Protein AF-A0A1C5DAQ6-F1 (afdb_monomer)

Nearest PDB structures (foldseek):
  6sg4-assembly1_B  TM=5.076E-01  e=8.447E+00  Homo sapiens
  6ey4-assembly1_A-2  TM=2.379E-01  e=2.363E+00  Flavobacterium johnsoniae
  8ieq-assembly1_A  TM=2.572E-01  e=2.834E+00  Homo sapiens

Mean predicted aligned error: 13.77 Å

Structure (mmCIF, N/CA/C/O backbone):
data_AF-A0A1C5DAQ6-F1
#
_entry.id   AF-A0A1C5DAQ6-F1
#
loop_
_atom_site.group_PDB
_atom_site.id
_atom_site.type_symbol
_atom_site.label_atom_id
_atom_site.label_alt_id
_atom_site.label_comp_id
_atom_site.label_asym_id
_atom_site.label_entity_id
_atom_site.label_seq_id
_atom_site.pdbx_PDB_ins_code
_atom_site.Cartn_x
_atom_site.Cartn_y
_atom_site.Cartn_z
_atom_site.occupancy
_atom_site.B_iso_or_equiv
_atom_site.auth_seq_id
_atom_site.auth_comp_id
_atom_site.auth_asym_id
_atom_site.auth_atom_id
_atom_site.pdbx_PDB_model_num
ATOM 1 N N . MET A 1 1 ? 58.524 -36.934 -50.828 1.00 35.50 1 MET A N 1
ATOM 2 C CA . MET A 1 1 ? 58.620 -38.315 -50.308 1.00 35.50 1 MET A CA 1
ATOM 3 C C . MET A 1 1 ? 57.359 -38.536 -49.481 1.00 35.50 1 MET A C 1
ATOM 5 O O . MET A 1 1 ? 57.228 -37.888 -48.458 1.00 35.50 1 MET A O 1
ATOM 9 N N . SER A 1 2 ? 56.271 -39.058 -50.060 1.00 31.97 2 SER A N 1
ATOM 10 C CA . SER A 1 2 ? 55.983 -40.493 -50.304 1.00 31.97 2 SER A CA 1
ATOM 11 C C . SER A 1 2 ? 55.923 -41.279 -48.989 1.00 31.97 2 SER A C 1
ATOM 13 O O . SER A 1 2 ? 56.882 -41.199 -48.239 1.00 31.97 2 SER A O 1
ATOM 15 N N . LEU A 1 3 ? 54.925 -42.087 -48.628 1.00 31.08 3 LEU A N 1
ATOM 16 C CA . LEU A 1 3 ? 53.695 -42.607 -49.243 1.00 31.08 3 LEU A CA 1
ATOM 17 C C . LEU A 1 3 ? 52.915 -43.294 -48.087 1.00 31.08 3 LEU A C 1
ATOM 19 O O . LEU A 1 3 ? 53.535 -43.946 -47.249 1.00 31.08 3 LEU A O 1
ATOM 23 N N . THR A 1 4 ? 51.582 -43.206 -48.045 1.00 41.22 4 THR A N 1
ATOM 24 C CA . THR A 1 4 ? 50.707 -44.201 -47.367 1.00 41.22 4 THR A CA 1
ATOM 25 C C . THR A 1 4 ? 50.843 -45.557 -48.096 1.00 41.22 4 THR A C 1
ATOM 27 O O . THR A 1 4 ? 51.296 -45.534 -49.246 1.00 41.22 4 THR A O 1
ATOM 30 N N . PRO A 1 5 ? 50.447 -46.736 -47.543 1.00 46.62 5 PRO A N 1
ATOM 31 C CA . PRO A 1 5 ? 49.055 -47.205 -47.738 1.00 46.62 5 PRO A CA 1
ATOM 32 C C . PRO A 1 5 ? 48.592 -48.240 -46.632 1.00 46.62 5 PRO A C 1
ATOM 34 O O . PRO A 1 5 ? 49.084 -48.131 -45.513 1.00 46.62 5 PRO A O 1
ATOM 37 N N . PRO A 1 6 ? 47.613 -49.170 -46.826 1.00 51.88 6 PRO A N 1
ATOM 38 C CA . PRO A 1 6 ? 46.358 -49.220 -46.045 1.00 51.88 6 PRO A CA 1
ATOM 39 C C . PRO A 1 6 ? 45.954 -50.651 -45.549 1.00 51.88 6 PRO A C 1
ATOM 41 O O . PRO A 1 6 ? 46.745 -51.582 -45.674 1.00 51.88 6 PRO A O 1
ATOM 44 N N . ARG A 1 7 ? 44.689 -50.821 -45.087 1.00 32.00 7 ARG A N 1
ATOM 45 C CA . ARG A 1 7 ? 43.811 -52.043 -44.941 1.00 32.00 7 ARG A CA 1
ATOM 46 C C . ARG A 1 7 ? 43.274 -52.196 -43.497 1.00 32.00 7 ARG A C 1
ATOM 48 O O . ARG A 1 7 ? 44.070 -52.224 -42.576 1.00 32.00 7 ARG A O 1
ATOM 55 N N . SER A 1 8 ? 41.966 -52.115 -43.180 1.00 31.25 8 SER A N 1
ATOM 56 C CA . SER A 1 8 ? 40.792 -52.981 -43.509 1.00 31.25 8 SER A CA 1
ATOM 57 C C . SER A 1 8 ? 40.964 -54.466 -43.128 1.00 31.25 8 SER A C 1
ATOM 59 O O . SER A 1 8 ? 42.067 -54.964 -43.329 1.00 31.25 8 SER A O 1
ATOM 61 N N . PRO A 1 9 ? 39.907 -55.259 -42.818 1.00 42.66 9 PRO A N 1
ATOM 62 C CA . PRO A 1 9 ? 38.572 -54.990 -42.240 1.00 42.66 9 PRO A CA 1
ATOM 63 C C . PRO A 1 9 ? 38.127 -56.082 -41.202 1.00 42.66 9 PRO A C 1
ATOM 65 O O . PRO A 1 9 ? 38.895 -56.967 -40.846 1.00 42.66 9 PRO A O 1
ATOM 68 N N . ALA A 1 10 ? 36.836 -56.067 -40.835 1.00 29.45 10 ALA A N 1
ATOM 69 C CA . ALA A 1 10 ? 35.966 -57.234 -40.572 1.00 29.45 10 ALA A CA 1
ATOM 70 C C . ALA A 1 10 ? 35.656 -57.713 -39.131 1.00 29.45 10 ALA A C 1
ATOM 72 O O . ALA A 1 10 ? 36.494 -57.868 -38.251 1.00 29.45 10 ALA A O 1
ATOM 73 N N . HIS A 1 11 ? 34.355 -57.985 -38.985 1.00 33.31 11 HIS A N 1
ATOM 74 C CA . HIS A 1 11 ? 33.582 -58.527 -37.871 1.00 33.31 11 HIS A CA 1
ATOM 75 C C . HIS A 1 11 ? 33.988 -59.924 -37.375 1.00 33.31 11 HIS A C 1
ATOM 77 O O . HIS A 1 11 ? 34.239 -60.811 -38.182 1.00 33.31 11 HIS A O 1
ATOM 83 N N . ALA A 1 12 ? 33.818 -60.156 -36.067 1.00 33.62 12 ALA A N 1
ATOM 84 C CA . ALA A 1 12 ? 33.158 -61.314 -35.425 1.00 33.62 12 ALA A CA 1
ATOM 85 C C . ALA A 1 12 ? 33.289 -61.111 -33.896 1.00 33.62 12 ALA A C 1
ATOM 87 O O . ALA A 1 12 ? 34.343 -60.709 -33.434 1.00 33.62 12 ALA A O 1
ATOM 88 N N . GLY A 1 13 ? 32.313 -61.293 -33.008 1.00 29.31 13 GLY A N 1
ATOM 89 C CA . GLY A 1 13 ? 31.101 -62.094 -33.042 1.00 29.31 13 GLY A CA 1
ATOM 90 C C . GLY A 1 1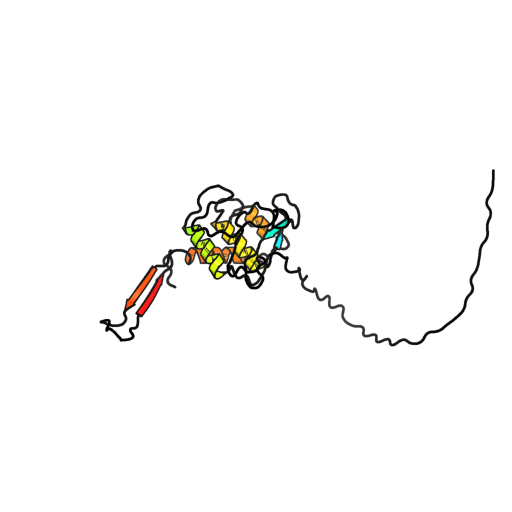3 ? 31.129 -63.075 -31.859 1.00 29.31 13 GLY A C 1
ATOM 91 O O . GLY A 1 13 ? 32.053 -63.874 -31.775 1.00 29.31 13 GLY A O 1
ATOM 92 N N . ARG A 1 14 ? 30.050 -63.070 -31.052 1.00 31.88 14 ARG A N 1
ATOM 93 C CA . ARG A 1 14 ? 29.608 -64.062 -30.030 1.00 31.88 14 ARG A CA 1
ATOM 94 C C . ARG A 1 14 ? 30.014 -63.801 -28.563 1.00 31.88 14 ARG A C 1
ATOM 96 O O . ARG A 1 14 ? 31.150 -63.467 -28.302 1.00 31.88 14 ARG A O 1
ATOM 103 N N . ARG A 1 15 ? 29.172 -64.026 -27.538 1.00 36.09 15 ARG A N 1
ATOM 104 C CA . ARG A 1 15 ? 27.752 -64.442 -27.421 1.00 36.09 15 ARG A CA 1
ATOM 105 C C . ARG A 1 15 ? 27.283 -64.284 -25.954 1.00 36.09 15 ARG A C 1
ATOM 107 O O . ARG A 1 15 ? 28.027 -64.623 -25.049 1.00 36.09 15 ARG A O 1
ATOM 114 N N . PHE A 1 16 ? 26.014 -63.887 -25.806 1.00 36.91 16 PHE A N 1
ATOM 115 C CA . PHE A 1 16 ? 25.001 -64.227 -24.783 1.00 36.91 16 PHE A CA 1
ATOM 116 C C . PHE A 1 16 ? 25.347 -64.260 -23.283 1.00 36.91 16 PHE A C 1
ATOM 118 O O . PHE A 1 16 ? 26.052 -65.149 -22.822 1.00 36.91 16 PHE A O 1
ATOM 125 N N . ARG A 1 17 ? 24.574 -63.483 -22.504 1.00 32.91 17 ARG A N 1
ATOM 1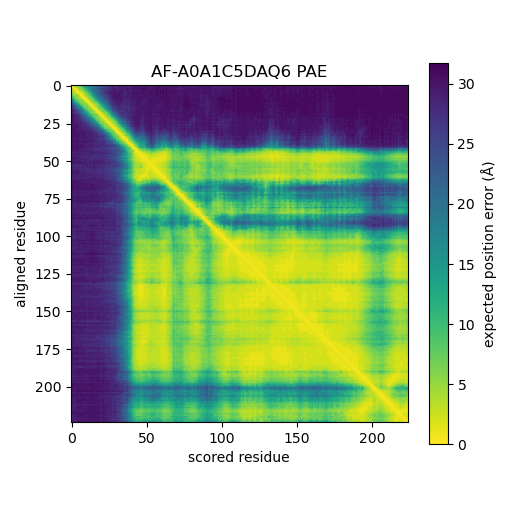26 C CA . ARG A 1 17 ? 23.394 -63.972 -21.749 1.00 32.91 17 ARG A CA 1
ATOM 127 C C . ARG A 1 17 ? 22.445 -62.801 -21.410 1.00 32.91 17 ARG A C 1
ATOM 129 O O . ARG A 1 17 ? 22.836 -61.864 -20.732 1.00 32.91 17 ARG A O 1
ATOM 136 N N . ARG A 1 18 ? 21.198 -62.869 -21.896 1.00 38.78 18 ARG A N 1
ATOM 137 C CA . ARG A 1 18 ? 20.003 -62.243 -21.283 1.00 38.78 18 ARG A CA 1
ATOM 138 C C . ARG A 1 18 ? 19.222 -63.369 -20.586 1.00 38.78 18 ARG A C 1
ATOM 140 O O . ARG A 1 18 ? 19.337 -64.510 -21.038 1.00 38.78 18 ARG A O 1
ATOM 147 N N . PRO A 1 19 ? 18.478 -63.090 -19.507 1.00 38.16 19 PRO A N 1
ATOM 148 C CA . 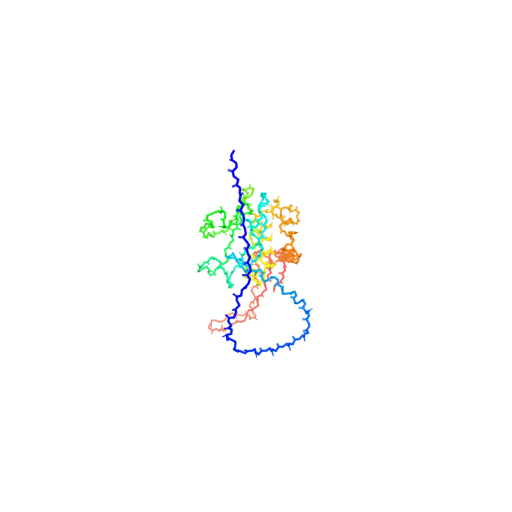PRO A 1 19 ? 17.029 -62.836 -19.625 1.00 38.16 19 PRO A CA 1
ATOM 149 C C . PRO A 1 19 ? 16.599 -61.720 -18.633 1.00 38.16 19 PRO A C 1
ATOM 151 O O . PRO A 1 19 ? 17.415 -61.268 -17.846 1.00 38.16 19 PRO A O 1
ATOM 154 N N . MET A 1 20 ? 15.396 -61.158 -18.581 1.00 31.20 20 MET A N 1
ATOM 155 C CA . MET A 1 20 ? 14.138 -61.305 -19.302 1.00 31.20 20 MET A CA 1
ATOM 156 C C . MET A 1 20 ? 13.378 -59.983 -19.115 1.00 31.20 20 MET A C 1
ATOM 158 O O . MET A 1 20 ? 13.561 -59.274 -18.130 1.00 31.20 20 MET A O 1
ATOM 162 N N . VAL A 1 21 ? 12.536 -59.676 -20.090 1.00 37.34 21 VAL A N 1
ATOM 163 C CA . VAL A 1 21 ? 11.657 -58.511 -20.172 1.00 37.34 21 VAL A CA 1
ATOM 164 C C . VAL A 1 21 ? 10.391 -58.755 -19.349 1.00 37.34 21 VAL A C 1
ATOM 166 O O . VAL A 1 21 ? 9.825 -59.840 -19.432 1.00 37.34 21 VAL A O 1
ATOM 169 N N . ALA A 1 22 ? 9.894 -57.726 -18.664 1.00 32.38 22 ALA A N 1
ATOM 170 C CA . ALA A 1 22 ? 8.465 -57.566 -18.420 1.00 32.38 22 ALA A CA 1
ATOM 171 C C . ALA A 1 22 ? 8.055 -56.210 -19.001 1.00 32.38 22 ALA A C 1
ATOM 173 O O . ALA A 1 22 ? 8.356 -55.153 -18.454 1.00 32.38 22 ALA A O 1
ATOM 174 N N . ALA A 1 23 ? 7.445 -56.270 -20.181 1.00 32.00 23 ALA A N 1
ATOM 175 C CA . ALA A 1 23 ? 6.778 -55.153 -20.812 1.00 32.00 23 ALA A CA 1
ATOM 176 C C . ALA A 1 23 ? 5.343 -55.095 -20.286 1.00 32.00 23 ALA A C 1
ATOM 178 O O . ALA A 1 23 ? 4.621 -56.087 -20.347 1.00 32.00 23 ALA A O 1
ATOM 179 N N . THR A 1 24 ? 4.918 -53.916 -19.859 1.00 33.53 24 THR A N 1
ATOM 180 C CA . THR A 1 24 ? 3.508 -53.530 -19.834 1.00 33.53 24 THR A CA 1
ATOM 181 C C . THR A 1 24 ? 3.401 -52.241 -20.622 1.00 33.53 24 THR A C 1
ATOM 183 O O . THR A 1 24 ? 3.806 -51.177 -20.161 1.00 33.53 24 THR A O 1
ATOM 186 N N . ALA A 1 25 ? 2.905 -52.367 -21.850 1.00 37.03 25 ALA A N 1
ATOM 187 C CA . ALA A 1 25 ? 2.402 -51.250 -22.621 1.00 37.03 25 ALA A CA 1
ATOM 188 C C . ALA A 1 25 ? 0.981 -50.940 -22.138 1.00 37.03 25 ALA A C 1
ATOM 190 O O . ALA A 1 25 ? 0.129 -51.826 -22.133 1.00 37.03 25 ALA A O 1
ATOM 191 N N . VAL A 1 26 ? 0.724 -49.681 -21.794 1.00 35.22 26 VAL A N 1
ATOM 192 C CA . VAL A 1 26 ? -0.614 -49.092 -21.872 1.00 35.22 26 VAL A CA 1
ATOM 193 C C . VAL A 1 26 ? -0.453 -47.781 -22.628 1.00 35.22 26 VAL A C 1
ATOM 195 O O . VAL A 1 26 ? 0.145 -46.827 -22.139 1.00 35.22 26 VAL A O 1
ATOM 198 N N . ALA A 1 27 ? -0.927 -47.778 -23.870 1.00 36.81 27 ALA A N 1
ATOM 199 C CA . ALA A 1 27 ? -1.222 -46.559 -24.600 1.00 36.81 27 ALA A CA 1
ATOM 200 C C . ALA A 1 27 ? -2.499 -45.937 -24.015 1.00 36.81 27 ALA A C 1
ATOM 202 O O . ALA A 1 27 ? -3.398 -46.696 -23.660 1.00 36.81 27 ALA A O 1
ATOM 203 N N . LEU A 1 28 ? -2.568 -44.599 -23.953 1.00 31.14 28 LEU A N 1
ATOM 204 C CA . LEU A 1 28 ? -3.736 -43.729 -24.212 1.00 31.14 28 LEU A CA 1
ATOM 205 C C . LEU A 1 28 ? -3.594 -42.395 -23.456 1.00 31.14 28 LEU A C 1
ATOM 207 O O . LEU A 1 28 ? -3.477 -42.374 -22.236 1.00 31.14 28 LEU A O 1
ATOM 211 N N . GLY A 1 29 ? -3.680 -41.288 -24.201 1.00 29.64 29 GLY A N 1
ATOM 212 C CA . GLY A 1 29 ? -3.965 -39.954 -23.666 1.00 29.64 29 GLY A CA 1
ATOM 213 C C . GLY A 1 29 ? -2.759 -39.028 -23.555 1.00 29.64 29 GLY A C 1
ATOM 214 O O . GLY A 1 29 ? -2.197 -38.857 -22.480 1.00 29.64 29 GLY A O 1
ATOM 215 N N . ALA A 1 30 ? -2.418 -38.337 -24.645 1.00 34.72 30 ALA A N 1
ATOM 216 C CA . ALA A 1 30 ? -1.722 -37.059 -24.544 1.00 34.72 30 ALA A CA 1
ATOM 217 C C . ALA A 1 30 ? -2.705 -36.006 -24.006 1.00 34.72 30 ALA A C 1
ATOM 219 O O . ALA A 1 30 ? -3.167 -35.130 -24.731 1.00 34.72 30 ALA A O 1
ATOM 220 N N . SER A 1 31 ? -3.065 -36.107 -22.729 1.00 29.97 31 SER A N 1
ATOM 221 C CA . SER A 1 31 ? -3.498 -34.938 -21.981 1.00 29.97 31 SER A CA 1
ATOM 222 C C . SER A 1 31 ? -2.224 -34.139 -21.762 1.00 29.97 31 SER A C 1
ATOM 224 O O . SER A 1 31 ? -1.413 -34.468 -20.895 1.00 29.97 31 SER A O 1
ATOM 226 N N . VAL A 1 32 ? -2.019 -33.104 -22.575 1.00 34.56 32 VAL A N 1
ATOM 227 C CA . VAL A 1 32 ? -1.169 -31.987 -22.171 1.00 34.56 32 VAL A CA 1
ATOM 228 C C . VAL A 1 32 ? -1.871 -31.386 -20.958 1.00 34.56 32 VAL A C 1
ATOM 230 O O . VAL A 1 32 ? -2.682 -30.472 -21.064 1.00 34.56 32 VAL A O 1
ATOM 233 N N . LEU A 1 33 ? -1.625 -31.975 -19.789 1.00 32.81 33 LEU A N 1
ATOM 234 C CA . LEU A 1 33 ? -1.733 -31.255 -18.544 1.00 32.81 33 LEU A CA 1
ATOM 235 C C . LEU A 1 33 ? -0.687 -30.161 -18.699 1.00 32.81 33 LEU A C 1
ATOM 237 O O . LEU A 1 33 ? 0.508 -30.406 -18.540 1.00 32.81 33 LEU A O 1
ATOM 241 N N . LEU A 1 34 ? -1.141 -28.974 -19.103 1.00 37.00 34 LEU A N 1
ATOM 242 C CA . LEU A 1 34 ? -0.472 -27.735 -18.757 1.00 37.00 34 LEU A CA 1
ATOM 243 C C . LEU A 1 34 ? -0.406 -27.757 -17.233 1.00 37.00 34 LEU A C 1
ATOM 245 O O . LEU A 1 34 ? -1.315 -27.292 -16.548 1.00 37.00 34 LEU A O 1
ATOM 249 N N . ALA A 1 35 ? 0.628 -28.412 -16.704 1.00 30.52 35 ALA A N 1
ATOM 250 C CA . ALA A 1 35 ? 1.045 -28.189 -15.346 1.00 30.52 35 ALA A CA 1
ATOM 251 C C . ALA A 1 35 ? 1.189 -26.668 -15.260 1.00 30.52 35 ALA A C 1
ATOM 253 O O . ALA A 1 35 ? 1.891 -26.099 -16.107 1.00 30.52 35 ALA A O 1
ATOM 254 N N . PRO A 1 36 ? 0.493 -25.994 -14.326 1.00 32.09 36 PRO A N 1
ATOM 255 C CA . PRO A 1 36 ? 0.850 -24.623 -14.042 1.00 32.09 36 PRO A CA 1
ATOM 256 C C . PRO A 1 36 ? 2.349 -24.667 -13.795 1.00 32.09 36 PRO A C 1
ATOM 258 O O . PRO A 1 36 ? 2.817 -25.521 -13.036 1.00 32.09 36 PRO A O 1
ATOM 261 N N . SER A 1 37 ? 3.100 -23.851 -14.531 1.00 31.70 37 SER A N 1
ATOM 262 C CA . SER A 1 37 ? 4.504 -23.634 -14.241 1.00 31.70 37 SER A CA 1
ATOM 263 C C . SER A 1 37 ? 4.549 -23.271 -12.768 1.00 31.70 37 SER A C 1
ATOM 265 O O . SER A 1 37 ? 4.143 -22.174 -12.390 1.00 31.70 37 SER A O 1
ATOM 267 N N . ALA A 1 38 ? 4.937 -24.238 -11.940 1.00 29.97 38 ALA A N 1
ATOM 268 C CA . ALA A 1 38 ? 5.278 -24.009 -10.561 1.00 29.97 38 ALA A CA 1
ATOM 269 C C . ALA A 1 38 ? 6.522 -23.133 -10.641 1.00 29.97 38 ALA A C 1
ATOM 271 O O . ALA A 1 38 ? 7.644 -23.624 -10.746 1.00 29.97 38 ALA A O 1
ATOM 272 N N . GLN A 1 39 ? 6.297 -21.825 -10.733 1.00 37.09 39 GLN A N 1
ATOM 273 C CA . GLN A 1 39 ? 7.314 -20.853 -10.421 1.00 37.09 39 GLN A CA 1
ATOM 274 C C . GLN A 1 39 ? 7.655 -21.168 -8.974 1.00 37.09 39 GLN A C 1
ATOM 276 O O . GLN A 1 39 ? 6.787 -21.135 -8.099 1.00 37.09 39 GLN A O 1
ATOM 281 N N . ALA A 1 40 ? 8.880 -21.652 -8.767 1.00 33.12 40 ALA A N 1
ATOM 282 C CA . ALA A 1 40 ? 9.421 -21.802 -7.434 1.00 33.12 40 ALA A CA 1
ATOM 283 C C . ALA A 1 40 ? 9.117 -20.496 -6.705 1.00 33.12 40 ALA A C 1
ATOM 285 O O . ALA A 1 40 ? 9.386 -19.433 -7.266 1.00 33.12 40 ALA A O 1
ATOM 286 N N . ALA A 1 41 ? 8.502 -20.598 -5.522 1.00 42.22 41 ALA A N 1
ATOM 287 C CA . ALA A 1 41 ? 8.409 -19.474 -4.611 1.00 42.22 41 ALA A CA 1
ATOM 288 C C . ALA A 1 41 ? 9.800 -18.850 -4.583 1.00 42.22 41 ALA A C 1
ATOM 290 O O . ALA A 1 41 ? 10.773 -19.511 -4.203 1.00 42.22 41 ALA A O 1
ATOM 291 N N . ASP A 1 42 ? 9.896 -17.647 -5.132 1.00 52.41 42 ASP A N 1
ATOM 292 C CA . ASP A 1 42 ? 11.123 -16.887 -5.118 1.00 52.41 42 ASP A CA 1
ATOM 293 C C . ASP A 1 42 ? 11.593 -16.844 -3.661 1.00 52.41 42 ASP A C 1
ATOM 295 O O . ASP A 1 42 ? 10.773 -16.784 -2.737 1.00 52.41 42 ASP A O 1
ATOM 299 N N . GLN A 1 43 ? 12.901 -16.908 -3.425 1.00 56.94 43 GLN A N 1
ATOM 300 C CA . GLN A 1 43 ? 13.447 -16.897 -2.063 1.00 56.94 43 GLN A CA 1
ATOM 301 C C . GLN A 1 43 ? 13.106 -15.606 -1.299 1.00 56.94 43 GLN A C 1
ATOM 303 O O . GLN A 1 43 ? 13.523 -15.483 -0.153 1.00 56.94 43 GLN A O 1
ATOM 308 N N . TRP A 1 44 ? 12.405 -14.665 -1.951 1.00 62.59 44 TRP A N 1
ATOM 309 C CA . TRP A 1 44 ? 11.906 -13.376 -1.473 1.00 62.59 44 TRP A CA 1
ATOM 310 C C . TRP A 1 44 ? 10.436 -13.399 -1.002 1.00 62.59 44 TRP A C 1
ATOM 312 O O . TRP A 1 44 ? 10.012 -12.471 -0.320 1.00 62.59 44 TRP A O 1
ATOM 322 N N . GLY A 1 45 ? 9.697 -14.491 -1.232 1.00 69.69 45 GLY A N 1
ATOM 323 C CA . GLY A 1 45 ? 8.293 -14.647 -0.833 1.00 69.69 45 GLY A CA 1
ATOM 324 C C . GLY A 1 45 ? 7.317 -14.422 -1.998 1.00 69.69 45 GLY A C 1
ATOM 325 O O . GLY A 1 45 ? 7.737 -14.434 -3.155 1.00 69.69 45 GLY A O 1
ATOM 326 N N . PRO A 1 46 ? 6.007 -14.264 -1.723 1.00 78.75 46 PRO A N 1
ATOM 327 C CA . PRO A 1 46 ? 5.010 -14.069 -2.772 1.00 78.75 46 PRO A CA 1
ATOM 328 C C . PRO A 1 46 ? 5.252 -12.788 -3.577 1.00 78.75 46 PRO A C 1
ATOM 330 O O . PRO A 1 46 ? 5.457 -11.722 -2.994 1.00 78.75 46 PRO A O 1
ATOM 333 N N . GLY A 1 47 ? 5.159 -12.877 -4.901 1.00 81.88 47 GLY A N 1
ATOM 334 C CA . GLY A 1 47 ? 5.431 -11.763 -5.807 1.00 81.88 47 GLY A CA 1
ATOM 335 C C . GLY A 1 47 ? 5.920 -12.209 -7.183 1.00 81.88 47 GLY A C 1
ATOM 336 O O . GLY A 1 47 ? 5.749 -13.362 -7.575 1.00 81.88 47 GLY A O 1
ATOM 337 N N . TYR A 1 48 ? 6.519 -11.280 -7.928 1.00 84.19 48 TYR A N 1
ATOM 338 C CA . TYR A 1 48 ? 7.029 -11.522 -9.278 1.00 84.19 48 TYR A CA 1
ATOM 339 C C . TYR A 1 48 ? 8.414 -10.907 -9.462 1.00 84.19 48 TYR A C 1
ATOM 341 O O . TYR A 1 48 ? 8.627 -9.737 -9.145 1.00 84.19 48 TYR A O 1
ATOM 349 N N . LEU A 1 49 ? 9.332 -11.673 -10.051 1.00 83.19 49 LEU A N 1
ATOM 350 C CA . LEU A 1 49 ? 10.574 -11.127 -10.592 1.00 83.19 49 LEU A CA 1
ATOM 351 C C . LEU A 1 49 ? 10.265 -10.278 -11.824 1.00 83.19 49 LEU A C 1
ATOM 353 O O . LEU A 1 49 ? 9.476 -10.672 -12.683 1.00 83.19 49 LEU A O 1
ATOM 357 N N . ILE A 1 50 ? 10.866 -9.098 -11.890 1.00 81.88 50 ILE A N 1
ATOM 358 C CA . ILE A 1 50 ? 10.666 -8.125 -12.960 1.00 81.88 50 ILE A CA 1
ATOM 359 C C . ILE A 1 50 ? 12.009 -7.515 -13.372 1.00 81.88 50 ILE A C 1
ATOM 361 O O . ILE A 1 50 ? 12.955 -7.503 -12.579 1.00 81.88 50 ILE A O 1
ATOM 365 N N . PRO A 1 51 ? 12.115 -6.976 -14.597 1.00 82.94 51 PRO A N 1
ATOM 366 C CA . PRO A 1 51 ? 13.272 -6.180 -14.965 1.00 82.94 51 PRO A CA 1
ATOM 367 C C . PRO A 1 51 ? 13.447 -4.948 -14.066 1.00 82.94 51 PRO A C 1
ATOM 369 O O . PRO A 1 51 ? 12.458 -4.284 -13.718 1.00 82.94 51 PRO A O 1
ATOM 372 N N . ASP A 1 52 ? 14.696 -4.625 -13.723 1.00 76.88 52 ASP A N 1
ATOM 373 C CA . ASP A 1 52 ? 15.050 -3.396 -12.999 1.00 76.88 52 ASP A CA 1
ATOM 374 C C . ASP A 1 52 ? 14.824 -2.129 -13.854 1.00 76.88 52 ASP A C 1
ATOM 376 O O . ASP A 1 52 ? 14.343 -2.190 -14.988 1.00 76.88 52 ASP A O 1
ATOM 380 N N . SER A 1 53 ? 15.147 -0.950 -13.312 1.00 74.94 53 SER A N 1
ATOM 381 C CA . SER A 1 53 ? 15.026 0.327 -14.036 1.00 74.94 53 SER A CA 1
ATOM 382 C C . SER A 1 53 ? 15.983 0.460 -15.233 1.00 74.94 53 SER A C 1
ATOM 384 O O . SER A 1 53 ? 15.793 1.341 -16.068 1.00 74.94 53 SER A O 1
ATOM 386 N N . LYS A 1 54 ? 16.990 -0.415 -15.352 1.00 79.75 54 LYS A N 1
ATOM 387 C CA . LYS A 1 54 ? 17.938 -0.485 -16.475 1.00 79.75 54 LYS A CA 1
ATOM 388 C C . LYS A 1 54 ? 17.558 -1.567 -17.494 1.00 79.75 54 LYS A C 1
ATOM 390 O O . LYS A 1 54 ? 18.259 -1.730 -18.493 1.00 79.75 54 LYS A O 1
ATOM 395 N N . GLY A 1 55 ? 16.460 -2.290 -17.265 1.00 78.88 55 GLY A N 1
ATOM 396 C CA . GLY A 1 55 ? 15.981 -3.374 -18.119 1.00 78.88 55 GLY A CA 1
ATOM 397 C C . GLY A 1 55 ? 16.718 -4.702 -17.931 1.00 78.88 55 GLY A C 1
ATOM 398 O O . GLY A 1 55 ? 16.556 -5.601 -18.759 1.00 78.88 55 GLY A O 1
ATOM 399 N N . VAL A 1 56 ? 17.519 -4.856 -16.873 1.00 80.69 56 VAL A N 1
ATOM 400 C CA . VAL A 1 56 ? 18.160 -6.129 -16.529 1.00 80.69 56 VAL A CA 1
ATOM 401 C C . VAL A 1 56 ? 17.068 -7.104 -16.082 1.00 80.69 56 VAL A C 1
ATOM 403 O O . VAL A 1 56 ? 16.372 -6.817 -15.106 1.00 80.69 56 VAL A O 1
ATOM 406 N N . PRO A 1 57 ? 16.866 -8.235 -16.783 1.00 81.12 57 PRO A N 1
ATOM 407 C CA . PRO A 1 57 ? 15.790 -9.169 -16.472 1.00 81.12 57 PRO A CA 1
ATOM 408 C C . PRO A 1 57 ? 16.011 -9.834 -15.111 1.00 81.12 57 PRO A C 1
ATOM 410 O O . PRO A 1 57 ? 17.145 -10.135 -14.741 1.00 81.12 57 PRO A O 1
ATOM 413 N N . ASP A 1 58 ? 14.916 -10.088 -14.391 1.00 75.62 58 ASP A N 1
ATOM 414 C CA . ASP A 1 58 ? 14.898 -10.780 -13.092 1.00 75.62 58 ASP A CA 1
ATOM 415 C C . ASP A 1 58 ? 15.802 -10.152 -12.003 1.00 75.62 58 ASP A C 1
ATOM 417 O O . ASP A 1 58 ? 16.195 -10.825 -11.046 1.00 75.62 58 ASP A O 1
ATOM 421 N N . ALA A 1 59 ? 16.141 -8.864 -12.147 1.00 74.94 59 ALA A N 1
ATOM 422 C CA . ALA A 1 59 ? 16.990 -8.107 -11.220 1.00 74.94 59 ALA A CA 1
ATOM 423 C C . ALA A 1 59 ? 16.198 -7.339 -10.144 1.00 74.94 59 ALA A C 1
ATOM 425 O O . ALA A 1 59 ? 16.750 -6.922 -9.123 1.00 74.94 59 ALA A O 1
ATOM 426 N N . SER A 1 60 ? 14.889 -7.171 -10.337 1.00 77.00 60 SER A N 1
ATOM 427 C CA . SER A 1 60 ? 13.985 -6.537 -9.378 1.00 77.00 60 SER A CA 1
ATOM 428 C C . SER A 1 60 ? 12.816 -7.467 -9.039 1.00 77.00 60 SER A C 1
ATOM 430 O O . SER A 1 60 ? 12.592 -8.490 -9.688 1.00 77.00 60 SER A O 1
ATOM 432 N N . HIS A 1 61 ? 12.086 -7.136 -7.980 1.00 78.31 61 HIS A N 1
ATOM 433 C CA . HIS A 1 61 ? 10.974 -7.923 -7.470 1.00 78.31 61 HIS A CA 1
ATOM 434 C C . HIS A 1 61 ? 9.806 -6.985 -7.131 1.00 78.31 61 HIS A C 1
ATOM 436 O O . HIS A 1 61 ? 10.005 -5.900 -6.587 1.00 78.31 61 HIS A O 1
ATOM 442 N N . ILE A 1 62 ? 8.584 -7.382 -7.487 1.00 81.38 62 ILE A N 1
ATOM 443 C CA . ILE A 1 62 ? 7.338 -6.727 -7.070 1.00 81.38 62 ILE A CA 1
ATOM 444 C C . ILE A 1 62 ? 6.551 -7.686 -6.164 1.00 81.38 62 ILE A C 1
ATOM 446 O O . ILE A 1 62 ? 6.109 -8.749 -6.600 1.00 81.38 62 ILE A O 1
ATOM 450 N N . GLY A 1 63 ? 6.402 -7.302 -4.895 1.00 73.88 63 GLY A N 1
ATOM 451 C CA . GLY A 1 63 ? 6.196 -8.203 -3.745 1.00 73.88 63 GLY A CA 1
ATOM 452 C C . GLY A 1 63 ? 7.255 -7.865 -2.678 1.00 73.88 63 GLY A C 1
ATOM 453 O O . GLY A 1 63 ? 8.101 -7.018 -2.923 1.00 73.88 63 GLY A O 1
ATOM 454 N N . ALA A 1 64 ? 7.322 -8.368 -1.451 1.00 64.56 64 ALA A N 1
ATOM 455 C CA . ALA A 1 64 ? 6.638 -9.418 -0.717 1.00 64.56 64 ALA A CA 1
ATOM 456 C C . ALA A 1 64 ? 6.407 -8.931 0.733 1.00 64.56 64 ALA A C 1
ATOM 458 O O . ALA A 1 64 ? 7.226 -8.186 1.269 1.00 64.56 64 ALA A O 1
ATOM 459 N N . TYR A 1 65 ? 5.340 -9.387 1.402 1.00 59.81 65 TYR A N 1
ATOM 460 C CA . TYR A 1 65 ? 5.015 -9.064 2.808 1.00 59.81 65 TYR A CA 1
ATOM 461 C C . TYR A 1 65 ? 4.394 -10.315 3.489 1.00 59.81 65 TYR A C 1
ATOM 463 O O . TYR A 1 65 ? 3.574 -10.996 2.861 1.00 59.81 65 TYR A O 1
ATOM 471 N N . GLY A 1 66 ? 4.816 -10.666 4.724 1.00 50.94 66 GLY A N 1
ATOM 472 C CA . GLY A 1 66 ? 4.573 -11.978 5.393 1.00 50.94 66 GLY A CA 1
ATOM 473 C C . GLY A 1 66 ? 4.038 -11.901 6.843 1.00 50.94 66 GLY A C 1
ATOM 474 O O . GLY A 1 66 ? 3.824 -10.814 7.363 1.00 50.94 66 GLY A O 1
ATOM 475 N N . VAL A 1 67 ? 3.766 -12.972 7.606 1.00 54.06 67 VAL A N 1
ATOM 476 C CA . VAL A 1 67 ? 3.983 -14.443 7.515 1.00 54.06 67 VAL A CA 1
ATOM 477 C C . VAL A 1 67 ? 2.639 -15.210 7.416 1.00 54.06 67 VAL A C 1
ATOM 479 O O . VAL A 1 67 ? 1.624 -14.632 7.813 1.00 54.06 67 VAL A O 1
ATOM 482 N N . PRO A 1 68 ? 2.613 -16.500 6.968 1.00 45.59 68 PRO A N 1
ATOM 483 C CA . PRO A 1 68 ? 3.725 -17.480 6.931 1.00 45.59 68 PRO A CA 1
ATOM 484 C C . PRO A 1 68 ? 4.524 -17.535 5.610 1.00 45.59 68 PRO A C 1
ATOM 486 O O . PRO A 1 68 ? 3.933 -17.690 4.550 1.00 45.59 68 PRO A O 1
ATOM 489 N N . GLY A 1 69 ? 5.867 -17.463 5.692 1.00 41.12 69 GLY A N 1
ATOM 490 C CA . GLY A 1 69 ? 6.814 -17.438 4.560 1.00 41.12 69 GLY A CA 1
ATOM 491 C C . GLY A 1 69 ? 7.744 -16.211 4.458 1.00 41.12 69 GLY A C 1
ATOM 492 O O . GLY A 1 69 ? 8.457 -16.101 3.468 1.00 41.12 69 GLY A O 1
ATOM 493 N N . SER A 1 70 ? 7.743 -15.286 5.434 1.00 50.91 70 SER A N 1
ATOM 494 C CA . SER A 1 70 ? 8.635 -14.112 5.400 1.00 50.91 70 SER A CA 1
ATOM 495 C C . SER A 1 70 ? 10.099 -14.537 5.309 1.00 50.91 70 SER A C 1
ATOM 497 O O . SER A 1 70 ? 10.557 -15.410 6.046 1.00 50.91 70 SER A O 1
ATOM 499 N N . VAL A 1 71 ? 10.822 -13.872 4.418 1.00 48.62 71 VAL A N 1
ATOM 500 C CA . VAL A 1 71 ? 12.230 -14.131 4.096 1.00 48.62 71 VAL A CA 1
ATOM 501 C C . VAL A 1 71 ? 13.187 -13.428 5.046 1.00 48.62 71 VAL A C 1
ATOM 503 O O . VAL A 1 71 ? 14.396 -13.601 4.946 1.00 48.62 71 VAL A O 1
ATOM 506 N N . LEU A 1 72 ? 12.634 -12.675 6.001 1.00 50.16 72 LEU A N 1
ATOM 507 C CA . LEU A 1 72 ? 13.326 -12.176 7.180 1.00 50.16 72 LEU A CA 1
ATOM 508 C C . LEU A 1 72 ? 13.081 -13.165 8.334 1.00 50.16 72 LEU A C 1
ATOM 510 O O . LEU A 1 72 ? 11.996 -13.150 8.930 1.00 50.16 72 LEU A O 1
ATOM 514 N N . PRO A 1 73 ? 14.048 -14.048 8.654 1.00 47.62 73 PRO A N 1
ATOM 515 C CA . PRO A 1 73 ? 13.885 -15.038 9.711 1.00 47.62 73 PRO A CA 1
ATOM 516 C C . PRO A 1 73 ? 13.611 -14.351 11.055 1.00 47.62 73 PRO A C 1
ATOM 518 O O . PRO A 1 73 ? 14.355 -13.462 11.461 1.00 47.62 73 PRO A O 1
ATOM 521 N N . GLY A 1 74 ? 12.556 -14.772 11.759 1.00 48.12 74 GLY A N 1
ATOM 522 C CA . GLY A 1 74 ? 12.230 -14.266 13.100 1.00 48.12 74 GLY A CA 1
ATOM 523 C C . GLY A 1 74 ? 11.526 -12.906 13.144 1.00 48.12 74 GLY A C 1
ATOM 524 O O . GLY A 1 74 ? 11.399 -12.337 14.227 1.00 48.12 74 GLY A O 1
ATOM 525 N N . LEU A 1 75 ? 11.066 -12.374 12.005 1.00 53.91 75 LEU A N 1
ATOM 526 C CA . LEU A 1 75 ? 10.190 -11.205 12.009 1.00 53.91 75 LEU A CA 1
ATOM 527 C C . LEU A 1 75 ? 8.721 -11.622 12.169 1.00 53.91 75 LEU A C 1
ATOM 529 O O . LEU A 1 75 ? 8.081 -12.094 11.231 1.00 53.91 75 LEU A O 1
ATOM 533 N N . ASP A 1 76 ? 8.161 -11.347 13.344 1.00 57.47 76 ASP A N 1
ATOM 534 C CA . ASP A 1 76 ? 6.730 -11.520 13.653 1.00 57.47 76 ASP A CA 1
ATOM 535 C C . ASP A 1 76 ? 5.874 -10.348 13.121 1.00 57.47 76 ASP A C 1
ATOM 537 O O . ASP A 1 76 ? 4.751 -10.111 13.573 1.00 57.47 76 ASP A O 1
ATOM 541 N N . ARG A 1 77 ? 6.446 -9.523 12.236 1.00 55.72 77 ARG A N 1
ATOM 542 C CA . ARG A 1 77 ? 5.911 -8.227 11.805 1.00 55.72 77 ARG A CA 1
ATOM 543 C C . ARG A 1 77 ? 6.055 -8.064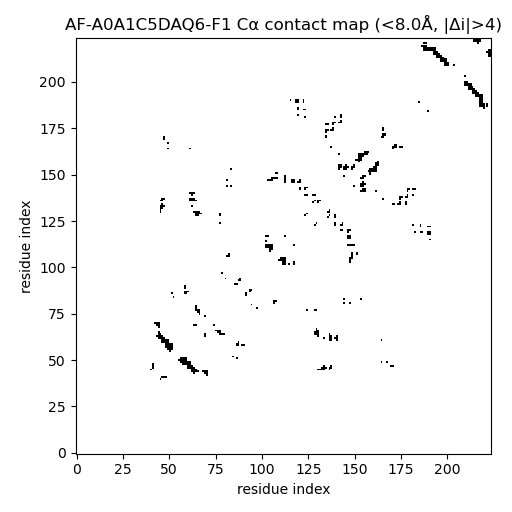 10.297 1.00 55.72 77 ARG A C 1
ATOM 545 O O . ARG A 1 77 ? 6.891 -8.703 9.665 1.00 55.72 77 ARG A O 1
ATOM 552 N N . LEU A 1 78 ? 5.253 -7.166 9.738 1.00 60.94 78 LEU A N 1
ATOM 553 C CA . LEU A 1 78 ? 5.393 -6.725 8.355 1.00 60.94 78 LEU A CA 1
ATOM 554 C C . LEU A 1 78 ? 6.580 -5.759 8.266 1.00 60.94 78 LEU A C 1
ATOM 556 O O . LEU A 1 78 ? 6.618 -4.776 9.005 1.00 60.94 78 LEU A O 1
ATOM 560 N N . ALA A 1 79 ? 7.530 -6.043 7.378 1.00 60.66 79 ALA A N 1
ATOM 561 C CA . ALA A 1 79 ? 8.594 -5.121 6.991 1.00 60.66 79 ALA A CA 1
ATOM 562 C C . ALA A 1 79 ? 8.439 -4.770 5.510 1.00 60.66 79 ALA A C 1
ATOM 564 O O . ALA A 1 79 ? 7.976 -5.593 4.721 1.00 60.66 79 ALA A O 1
ATOM 565 N N . TYR A 1 80 ? 8.799 -3.539 5.160 1.00 66.69 80 TYR A N 1
ATOM 566 C CA . TYR A 1 80 ? 8.625 -2.966 3.832 1.00 66.69 80 TYR A CA 1
ATOM 567 C C . TYR A 1 80 ? 9.928 -2.287 3.411 1.00 66.69 80 TYR A C 1
ATOM 569 O O . TYR A 1 80 ? 10.451 -1.460 4.159 1.00 66.69 80 TYR A O 1
ATOM 577 N N . CYS A 1 81 ? 10.446 -2.635 2.230 1.00 67.94 81 CYS A N 1
ATOM 578 C CA . CYS A 1 81 ? 11.423 -1.797 1.550 1.00 67.94 81 CYS A CA 1
ATOM 579 C C . CYS A 1 81 ? 10.655 -0.802 0.692 1.00 67.94 81 CYS A C 1
ATOM 581 O O . CYS A 1 81 ? 9.860 -1.186 -0.158 1.00 67.94 81 CYS A O 1
ATOM 583 N N . ALA A 1 82 ? 10.889 0.471 0.958 1.00 62.69 82 ALA A N 1
ATOM 584 C CA . ALA A 1 82 ? 10.139 1.563 0.374 1.00 62.69 82 ALA A CA 1
ATOM 585 C C . ALA A 1 82 ? 10.850 2.304 -0.737 1.00 62.69 82 ALA A C 1
ATOM 587 O O . ALA A 1 82 ? 10.353 3.326 -1.194 1.00 62.69 82 ALA A O 1
ATOM 588 N N . ASP A 1 83 ? 12.021 1.824 -1.122 1.00 68.75 83 ASP A N 1
ATOM 589 C CA . ASP A 1 83 ? 12.806 2.443 -2.164 1.00 68.75 83 ASP A CA 1
ATOM 590 C C . ASP A 1 83 ? 12.524 1.696 -3.471 1.00 68.75 83 ASP A C 1
ATOM 592 O O . ASP A 1 83 ? 12.848 0.511 -3.574 1.00 68.75 83 ASP A O 1
ATOM 596 N N . PRO A 1 84 ? 11.844 2.324 -4.441 1.00 64.56 84 PRO A N 1
ATOM 597 C CA . PRO A 1 84 ? 11.515 1.669 -5.699 1.00 64.56 84 PRO A CA 1
ATOM 598 C C . PRO A 1 84 ? 12.706 1.581 -6.663 1.00 64.56 84 PRO A C 1
ATOM 600 O O . PRO A 1 84 ? 12.607 0.897 -7.685 1.00 64.56 84 PRO A O 1
ATOM 603 N N . GLU A 1 85 ? 13.804 2.286 -6.376 1.00 68.75 85 GLU A N 1
ATOM 604 C CA . GLU A 1 85 ? 14.998 2.346 -7.221 1.00 68.75 85 GLU A CA 1
ATOM 605 C C . GLU A 1 85 ? 16.060 1.325 -6.816 1.00 68.75 85 GLU A C 1
ATOM 607 O O . GLU A 1 85 ? 16.915 0.974 -7.635 1.00 68.75 85 GLU A O 1
ATOM 612 N N . LEU A 1 86 ? 16.004 0.815 -5.581 1.00 63.31 86 LEU A N 1
ATOM 613 C CA . LEU A 1 86 ? 16.901 -0.246 -5.146 1.00 63.31 86 LEU A CA 1
ATOM 614 C C . LEU A 1 86 ? 16.612 -1.535 -5.915 1.00 63.31 86 LEU A C 1
ATOM 616 O O . LEU A 1 86 ? 15.504 -2.080 -5.908 1.00 63.31 86 LEU A O 1
ATOM 620 N N . ALA A 1 87 ? 17.660 -2.044 -6.565 1.00 56.06 87 ALA A N 1
ATOM 621 C CA . ALA A 1 87 ? 17.658 -3.394 -7.096 1.00 56.06 87 ALA A CA 1
ATOM 622 C C . ALA A 1 87 ? 17.371 -4.376 -5.953 1.00 56.06 87 ALA A C 1
ATOM 624 O O . ALA A 1 87 ? 17.724 -4.133 -4.794 1.00 56.06 87 ALA A O 1
ATOM 625 N N . GLY A 1 88 ? 16.692 -5.477 -6.275 1.00 54.78 88 GLY A N 1
ATOM 626 C CA . GLY A 1 88 ? 16.292 -6.445 -5.265 1.00 54.78 88 GLY A CA 1
ATOM 627 C C . GLY A 1 88 ? 17.498 -6.966 -4.467 1.00 54.78 88 GLY A C 1
ATOM 628 O O . GLY A 1 88 ? 18.651 -6.810 -4.876 1.00 54.78 88 GLY A O 1
ATOM 629 N N . PRO A 1 89 ? 17.265 -7.664 -3.351 1.00 49.66 89 PRO A N 1
ATOM 630 C CA . PRO A 1 89 ? 18.301 -8.101 -2.404 1.00 49.66 89 PRO A CA 1
ATOM 631 C C . PRO A 1 89 ? 19.436 -8.960 -3.003 1.00 49.66 89 PRO A C 1
ATOM 633 O O . PRO A 1 89 ? 20.432 -9.202 -2.329 1.00 49.66 89 PRO A O 1
ATOM 636 N N . ARG A 1 90 ? 19.329 -9.394 -4.268 1.00 49.72 90 ARG A N 1
ATOM 637 C CA . ARG A 1 90 ? 20.406 -10.035 -5.034 1.00 49.72 90 ARG A CA 1
ATOM 638 C C . ARG A 1 90 ? 21.533 -9.077 -5.450 1.00 49.72 90 ARG A C 1
ATOM 640 O O . ARG A 1 90 ? 22.670 -9.527 -5.542 1.00 49.72 90 ARG A O 1
ATOM 647 N N . GLU A 1 91 ? 21.235 -7.810 -5.733 1.00 49.34 91 GLU A N 1
ATOM 648 C CA . GLU A 1 91 ? 22.215 -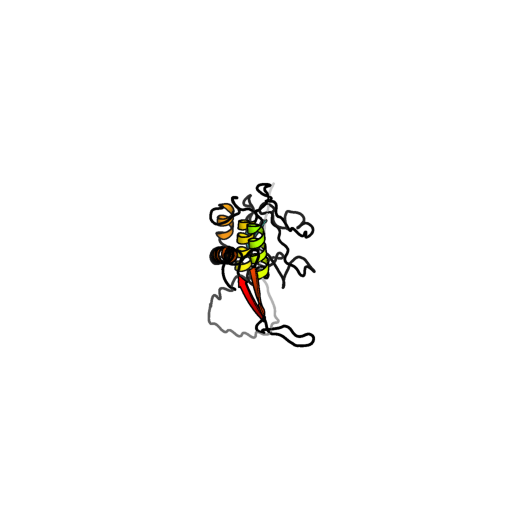6.848 -6.269 1.00 49.34 91 GLU A CA 1
ATOM 649 C C . GLU A 1 91 ? 22.693 -5.809 -5.238 1.00 49.34 91 GLU A C 1
ATOM 651 O O . GLU A 1 91 ? 23.713 -5.164 -5.466 1.00 49.34 91 GLU A O 1
ATOM 656 N N . ALA A 1 92 ? 21.997 -5.665 -4.102 1.00 48.66 92 ALA A N 1
ATOM 657 C CA . ALA A 1 92 ? 22.196 -4.565 -3.149 1.00 48.66 92 ALA A CA 1
ATOM 658 C C . ALA A 1 92 ? 22.784 -4.965 -1.773 1.00 48.66 92 ALA A C 1
ATOM 660 O O . ALA A 1 92 ? 22.535 -4.275 -0.793 1.00 48.66 92 ALA A O 1
ATOM 661 N N . ASP A 1 93 ? 23.521 -6.079 -1.655 1.00 50.19 93 ASP A N 1
ATOM 662 C CA . ASP A 1 93 ? 24.053 -6.600 -0.370 1.00 50.19 93 ASP A CA 1
ATOM 663 C C . ASP A 1 93 ? 22.983 -6.863 0.725 1.00 50.19 93 ASP A C 1
ATOM 665 O O . ASP A 1 93 ? 23.296 -7.050 1.904 1.00 50.19 93 ASP A O 1
ATOM 669 N N . GLY A 1 94 ? 21.712 -6.970 0.321 1.00 51.84 94 GLY A N 1
ATOM 670 C CA . GLY A 1 94 ? 20.560 -7.215 1.191 1.00 51.84 94 GLY A CA 1
ATOM 671 C C . GLY A 1 94 ? 19.857 -5.943 1.679 1.00 51.84 94 GLY A C 1
ATOM 672 O O . GLY A 1 94 ? 20.304 -4.821 1.467 1.00 51.84 94 GLY A O 1
ATOM 673 N N . TYR A 1 95 ? 18.706 -6.117 2.333 1.00 56.94 95 TYR A N 1
ATOM 674 C CA . TYR A 1 95 ? 18.011 -5.010 2.992 1.00 56.94 95 TYR A CA 1
ATOM 675 C C . TYR A 1 95 ? 18.708 -4.637 4.310 1.00 56.94 95 TYR A C 1
ATOM 677 O O . TYR A 1 95 ? 19.200 -5.508 5.030 1.00 56.94 95 TYR A O 1
ATOM 685 N N . GLY A 1 96 ? 18.715 -3.341 4.636 1.00 58.53 96 GLY A N 1
ATOM 686 C CA . GLY A 1 96 ? 19.190 -2.830 5.923 1.00 58.53 96 GLY A CA 1
ATOM 687 C C . GLY A 1 96 ? 18.333 -3.284 7.121 1.00 58.53 96 GLY A C 1
ATOM 688 O O . GLY A 1 96 ? 17.349 -4.012 6.957 1.00 58.53 96 GLY A O 1
ATOM 689 N N . PRO A 1 97 ? 18.689 -2.871 8.352 1.00 63.62 97 PRO A N 1
ATOM 690 C CA . PRO A 1 97 ? 17.907 -3.193 9.543 1.00 63.62 97 PRO A CA 1
ATOM 691 C C . PRO A 1 97 ? 16.473 -2.644 9.453 1.00 63.62 97 PRO A C 1
ATOM 693 O O . PRO A 1 97 ? 16.224 -1.606 8.849 1.00 63.62 97 PRO A O 1
ATOM 696 N N . VAL A 1 98 ? 15.522 -3.337 10.089 1.00 68.88 98 VAL A N 1
ATOM 697 C CA . VAL A 1 98 ? 14.122 -2.889 10.153 1.00 68.88 98 VAL A CA 1
ATOM 698 C C . VAL A 1 98 ? 13.990 -1.710 11.114 1.00 68.88 98 VAL A C 1
ATOM 700 O O . VAL A 1 98 ? 14.304 -1.831 12.300 1.00 68.88 98 VAL A O 1
ATOM 703 N N . GLU A 1 99 ? 13.441 -0.604 10.620 1.00 70.00 99 GLU A N 1
ATOM 704 C CA . GLU A 1 99 ? 13.178 0.612 11.390 1.00 70.00 99 GLU A CA 1
ATOM 705 C C . GLU A 1 99 ? 11.672 0.896 11.517 1.00 70.00 99 GLU A C 1
ATOM 707 O O . GLU A 1 99 ? 10.853 0.459 10.707 1.00 70.00 99 GLU A O 1
ATOM 712 N N . GLN A 1 100 ? 11.286 1.609 12.580 1.00 74.94 100 GLN A N 1
ATOM 713 C CA . GLN A 1 100 ? 9.907 2.059 12.781 1.00 74.94 100 GLN A CA 1
ATOM 714 C C . GLN A 1 100 ? 9.776 3.523 12.375 1.00 74.94 100 GLN A C 1
ATOM 716 O O . GLN A 1 100 ? 10.434 4.390 12.946 1.00 74.94 100 GLN A O 1
ATOM 721 N N . HIS A 1 101 ? 8.859 3.798 11.451 1.00 74.38 101 HIS A N 1
ATOM 722 C CA . HIS A 1 101 ? 8.605 5.142 10.944 1.00 74.38 101 HIS A CA 1
ATOM 723 C C . HIS A 1 101 ? 7.184 5.591 11.300 1.00 74.38 101 HIS A C 1
ATOM 725 O O . HIS A 1 101 ? 6.204 4.988 10.867 1.00 74.38 101 HIS A O 1
ATOM 731 N N . ALA A 1 102 ? 7.065 6.661 12.094 1.00 78.06 102 ALA A N 1
ATOM 732 C CA . ALA A 1 102 ? 5.789 7.353 12.327 1.00 78.06 102 ALA A CA 1
ATOM 733 C C . ALA A 1 102 ? 5.485 8.395 11.234 1.00 78.06 102 ALA A C 1
ATOM 735 O O . ALA A 1 102 ? 4.335 8.771 11.017 1.00 78.06 102 ALA A O 1
ATOM 736 N N . THR A 1 103 ? 6.530 8.854 10.552 1.00 85.69 103 THR A N 1
ATOM 737 C CA . THR A 1 103 ? 6.499 9.776 9.417 1.00 85.69 103 THR A CA 1
ATOM 738 C C . THR A 1 103 ? 7.339 9.181 8.304 1.00 85.69 103 THR A C 1
ATOM 740 O O . THR A 1 103 ? 8.344 8.530 8.586 1.00 85.69 103 THR A O 1
ATOM 743 N N . TRP A 1 104 ? 6.960 9.438 7.059 1.00 87.75 104 TRP A N 1
ATOM 744 C CA . TRP A 1 104 ? 7.696 8.963 5.897 1.00 87.75 104 TRP A CA 1
ATOM 745 C C . TRP A 1 104 ? 8.243 10.144 5.099 1.00 87.75 104 TRP A C 1
ATOM 747 O O . TRP A 1 104 ? 7.553 11.150 4.947 1.00 87.75 104 TRP A O 1
ATOM 757 N N . THR A 1 105 ? 9.460 10.011 4.584 1.00 88.88 105 THR A N 1
ATOM 758 C CA . THR A 1 105 ? 10.030 10.928 3.593 1.00 88.88 105 THR A CA 1
ATOM 759 C C . THR A 1 105 ? 10.205 10.135 2.311 1.00 88.88 105 THR A C 1
ATOM 761 O O . THR A 1 105 ? 10.855 9.090 2.333 1.00 88.88 105 THR A O 1
ATOM 764 N N . SER A 1 106 ? 9.589 10.606 1.229 1.00 85.56 106 SER A N 1
ATOM 765 C CA . SER A 1 106 ? 9.709 9.993 -0.093 1.00 85.56 106 SER A CA 1
ATOM 766 C C . SER A 1 106 ? 11.183 9.947 -0.483 1.00 85.56 106 SER A C 1
ATOM 768 O O . SER A 1 106 ? 11.875 10.965 -0.418 1.00 85.56 106 SER A O 1
ATOM 770 N N . GLN A 1 107 ? 11.669 8.771 -0.869 1.00 78.19 107 GLN A N 1
ATOM 771 C CA . GLN A 1 107 ? 13.067 8.618 -1.280 1.00 78.19 107 GLN A CA 1
ATOM 772 C C . GLN A 1 107 ? 13.291 9.213 -2.675 1.00 78.19 107 GLN A C 1
ATOM 774 O O . GLN A 1 107 ? 14.369 9.725 -2.962 1.00 78.19 107 GLN A O 1
ATOM 779 N N . THR A 1 108 ? 12.255 9.229 -3.520 1.00 82.88 108 THR A N 1
ATOM 780 C CA . THR A 1 108 ? 12.331 9.797 -4.870 1.00 82.88 108 THR A CA 1
ATOM 781 C C . THR A 1 108 ? 12.300 11.329 -4.873 1.00 82.88 108 THR A C 1
ATOM 783 O O . THR A 1 108 ? 12.988 11.956 -5.676 1.00 82.88 108 THR A O 1
ATOM 786 N N . THR A 1 109 ? 11.505 11.960 -4.002 1.00 84.81 109 THR A N 1
ATOM 787 C CA . THR A 1 109 ? 11.330 13.430 -3.992 1.00 84.81 109 THR A CA 1
ATOM 788 C C . THR A 1 109 ? 12.080 14.134 -2.862 1.00 84.81 109 THR A C 1
ATOM 790 O O . THR A 1 109 ? 12.337 15.332 -2.953 1.00 84.81 109 THR A O 1
ATOM 793 N N . GLY A 1 110 ? 12.424 13.421 -1.785 1.00 87.75 110 GLY A N 1
ATOM 794 C CA . GLY A 1 110 ? 12.961 14.006 -0.555 1.00 87.75 110 GLY A CA 1
ATOM 795 C C . GLY A 1 110 ? 11.920 14.751 0.290 1.00 87.75 110 GLY A C 1
ATOM 796 O O . GLY A 1 110 ? 12.268 15.326 1.323 1.00 87.75 110 GLY A O 1
ATOM 797 N N . GLU A 1 111 ? 10.648 14.754 -0.116 1.00 90.06 111 GLU A N 1
ATOM 798 C CA . GLU A 1 111 ? 9.576 15.448 0.592 1.00 90.06 111 GLU A CA 1
ATOM 799 C C . GLU A 1 111 ? 8.939 14.573 1.676 1.00 90.06 111 GLU A C 1
ATOM 801 O O . GLU A 1 111 ? 8.839 13.348 1.565 1.00 90.06 111 GLU A O 1
ATOM 806 N N . THR A 1 112 ? 8.476 15.210 2.755 1.00 93.06 112 THR A N 1
ATOM 807 C CA . THR A 1 112 ? 7.703 14.517 3.790 1.00 93.06 112 THR A CA 1
ATOM 808 C C . THR A 1 112 ? 6.331 14.129 3.248 1.00 93.06 112 THR A C 1
ATOM 810 O O . THR A 1 112 ? 5.549 14.982 2.831 1.00 93.06 112 THR A O 1
ATOM 813 N N . VAL A 1 113 ? 6.009 12.841 3.322 1.00 92.00 113 VAL A N 1
ATOM 814 C CA . VAL A 1 113 ? 4.717 12.300 2.902 1.00 92.00 113 VAL A CA 1
ATOM 815 C C . VAL A 1 113 ? 3.612 12.763 3.856 1.00 92.00 113 VAL A C 1
ATOM 817 O O . VAL A 1 113 ? 3.789 12.703 5.080 1.00 92.00 113 VAL A O 1
ATOM 820 N N . PRO A 1 114 ? 2.439 13.175 3.338 1.00 92.62 114 PRO A N 1
ATOM 821 C CA . PRO A 1 114 ? 1.310 13.567 4.170 1.00 92.62 114 PRO A CA 1
ATOM 822 C C . PRO A 1 114 ? 0.896 12.468 5.167 1.00 92.62 114 PRO A C 1
ATOM 824 O O . PRO A 1 114 ? 0.816 11.296 4.788 1.00 92.62 114 PRO A O 1
ATOM 827 N N . PRO A 1 115 ? 0.531 12.817 6.418 1.00 91.19 115 PRO A N 1
ATOM 828 C CA . PRO A 1 115 ? 0.112 11.836 7.426 1.00 91.19 115 PRO A CA 1
ATOM 829 C C . PRO A 1 115 ? -1.053 10.940 6.983 1.00 91.19 115 PRO A C 1
ATOM 831 O O . PRO A 1 115 ? -1.136 9.779 7.376 1.00 91.19 115 PRO A O 1
ATOM 834 N N . GLU A 1 116 ? -1.950 11.468 6.149 1.00 91.69 116 GLU A N 1
ATOM 835 C CA . GLU A 1 116 ? -3.063 10.710 5.581 1.00 91.69 116 GLU A CA 1
ATOM 836 C C . GLU A 1 116 ? -2.586 9.570 4.670 1.00 91.69 116 GLU A C 1
ATOM 838 O O . GLU A 1 116 ? -3.068 8.444 4.797 1.00 91.69 116 GLU A O 1
ATOM 843 N N . SER A 1 117 ? -1.602 9.825 3.807 1.00 92.94 117 SER A N 1
ATOM 844 C CA . SER A 1 117 ? -1.014 8.803 2.940 1.00 92.94 117 SER A CA 1
ATOM 845 C C . SER A 1 117 ? -0.281 7.736 3.752 1.00 92.94 117 SER A C 1
ATOM 847 O O . SER A 1 117 ? -0.455 6.546 3.496 1.00 92.94 117 SER A O 1
ATOM 849 N N . VAL A 1 118 ? 0.449 8.135 4.802 1.00 91.38 118 VAL A N 1
ATOM 850 C CA . VAL A 1 118 ? 1.075 7.185 5.740 1.00 91.38 118 VAL A CA 1
ATOM 851 C C . VAL A 1 118 ? 0.014 6.307 6.416 1.00 91.38 118 VAL A C 1
ATOM 853 O O . VAL A 1 118 ? 0.177 5.090 6.497 1.00 91.38 118 VAL A O 1
ATOM 856 N N . ALA A 1 119 ? -1.112 6.885 6.848 1.00 91.62 119 ALA A N 1
ATOM 857 C CA . ALA A 1 119 ? -2.204 6.129 7.462 1.00 91.62 119 ALA A CA 1
ATOM 858 C C . ALA A 1 119 ? -2.882 5.154 6.483 1.00 91.62 119 ALA A C 1
ATOM 860 O O . ALA A 1 119 ? -3.252 4.046 6.879 1.00 91.62 119 ALA A O 1
ATOM 861 N N . ARG A 1 120 ? -3.033 5.534 5.209 1.00 94.62 120 ARG A N 1
ATOM 862 C CA . ARG A 1 120 ? -3.576 4.665 4.153 1.00 94.62 120 ARG A CA 1
ATOM 863 C C . ARG A 1 120 ? -2.620 3.521 3.806 1.00 94.62 120 ARG A C 1
ATOM 865 O O . ARG A 1 120 ? -3.061 2.374 3.749 1.00 94.62 120 ARG A O 1
ATOM 872 N N . ALA A 1 121 ? -1.320 3.795 3.686 1.00 91.69 121 ALA A N 1
ATOM 873 C CA . ALA A 1 121 ? -0.297 2.761 3.526 1.00 91.69 121 ALA A CA 1
ATOM 874 C C . ALA A 1 121 ? -0.313 1.773 4.707 1.00 91.69 121 ALA A C 1
ATOM 876 O O . ALA A 1 121 ? -0.387 0.560 4.507 1.00 91.69 121 ALA A O 1
ATOM 877 N N . ALA A 1 122 ? -0.349 2.284 5.942 1.00 88.38 122 ALA A N 1
ATOM 878 C CA . ALA A 1 122 ? -0.434 1.465 7.150 1.00 88.38 122 ALA A CA 1
ATOM 879 C C . ALA A 1 122 ? -1.723 0.625 7.208 1.00 88.38 122 ALA A C 1
ATOM 881 O O . ALA A 1 122 ? -1.673 -0.546 7.584 1.00 88.38 122 ALA A O 1
ATOM 882 N N . TYR A 1 123 ? -2.871 1.182 6.799 1.00 92.06 123 TYR A N 1
ATOM 883 C CA . TYR A 1 123 ? -4.133 0.444 6.694 1.00 92.06 123 TYR A CA 1
ATOM 884 C C . TYR A 1 123 ? -3.999 -0.757 5.753 1.00 92.06 123 TYR A C 1
ATOM 886 O O . TYR A 1 123 ? -4.317 -1.885 6.139 1.00 92.06 123 TYR A O 1
ATOM 894 N N . VAL A 1 124 ? -3.479 -0.532 4.545 1.00 92.50 124 VAL A N 1
ATOM 895 C CA . VAL A 1 124 ? -3.318 -1.575 3.523 1.00 92.50 124 VAL A CA 1
ATOM 896 C C . VAL A 1 124 ? -2.349 -2.651 3.996 1.00 92.50 124 VAL A C 1
ATOM 898 O O . VAL A 1 124 ? -2.679 -3.832 3.913 1.00 92.50 124 VAL A O 1
ATOM 901 N N . LEU A 1 125 ? -1.209 -2.261 4.573 1.00 87.25 125 LEU A N 1
ATOM 902 C CA . LEU A 1 125 ? -0.264 -3.201 5.176 1.00 87.25 125 LEU A CA 1
ATOM 903 C C . LEU A 1 125 ? -0.935 -4.021 6.286 1.00 87.25 125 LEU A C 1
ATOM 905 O O . LEU A 1 125 ? -0.872 -5.245 6.265 1.00 87.25 125 LEU A O 1
ATOM 909 N N . SER A 1 126 ? -1.656 -3.381 7.210 1.00 84.75 126 SER A N 1
ATOM 910 C CA . SER A 1 126 ? -2.296 -4.078 8.335 1.00 84.75 126 SER A CA 1
ATOM 911 C C . SER A 1 126 ? -3.348 -5.107 7.904 1.00 84.75 126 SER A C 1
ATOM 913 O O . SER A 1 126 ? -3.484 -6.150 8.539 1.00 84.75 126 SER A O 1
ATOM 915 N N . LYS A 1 127 ? -4.088 -4.826 6.824 1.00 89.25 127 LYS A N 1
ATOM 916 C CA . LYS A 1 127 ? -5.218 -5.647 6.377 1.00 89.25 127 LYS A CA 1
ATOM 917 C C . LYS A 1 127 ? -4.834 -6.676 5.317 1.00 89.25 127 LYS A C 1
ATOM 919 O O . LYS A 1 127 ? -5.379 -7.776 5.314 1.00 89.25 127 LYS A O 1
ATOM 924 N N . TYR A 1 128 ? -3.922 -6.319 4.416 1.00 88.69 128 TYR A N 1
ATOM 925 C CA . TYR A 1 128 ? -3.580 -7.107 3.230 1.00 88.69 128 TYR A CA 1
ATOM 926 C C . TYR A 1 128 ? -2.110 -7.530 3.175 1.00 88.69 128 TYR A C 1
ATOM 928 O O . TYR A 1 128 ? -1.758 -8.321 2.301 1.00 88.69 128 TYR A O 1
ATOM 936 N N . GLY A 1 129 ? -1.267 -7.055 4.096 1.00 81.88 129 GLY A N 1
ATOM 937 C CA . GLY A 1 129 ? 0.163 -7.364 4.137 1.00 81.88 129 GLY A CA 1
ATOM 938 C C . GLY A 1 129 ? 0.488 -8.815 4.498 1.00 81.88 129 GLY A C 1
ATOM 939 O O . GLY A 1 129 ? 1.564 -9.285 4.166 1.00 81.88 129 GLY A O 1
ATOM 940 N N . GLN A 1 130 ? -0.426 -9.577 5.107 1.00 80.19 130 GLN A N 1
ATOM 941 C CA . GLN A 1 130 ? -0.285 -11.040 5.176 1.00 80.19 130 GLN A CA 1
ATOM 942 C C . GLN A 1 130 ? -0.777 -11.645 3.861 1.00 80.19 130 GLN A C 1
ATOM 944 O O . GLN A 1 130 ? -1.955 -11.973 3.694 1.00 80.19 130 GLN A O 1
ATOM 949 N N . THR A 1 131 ? 0.118 -11.695 2.881 1.00 78.88 131 THR A N 1
ATOM 950 C CA . THR A 1 131 ? -0.245 -12.022 1.502 1.00 78.88 131 THR A CA 1
ATOM 951 C C . THR A 1 131 ? -0.497 -13.522 1.325 1.00 78.88 131 THR A C 1
ATOM 953 O O . THR A 1 131 ? 0.284 -14.357 1.770 1.00 78.88 131 THR A O 1
ATOM 956 N N . ALA A 1 132 ? -1.608 -13.876 0.672 1.00 78.31 132 ALA A N 1
ATOM 957 C CA . ALA A 1 132 ? -1.981 -15.268 0.389 1.00 78.31 132 ALA A CA 1
ATOM 958 C C . ALA A 1 132 ? -1.718 -15.682 -1.073 1.00 78.31 132 ALA A C 1
ATOM 960 O O . ALA A 1 132 ? -1.991 -16.817 -1.455 1.00 78.31 132 ALA A O 1
ATOM 961 N N . SER A 1 133 ? -1.257 -14.749 -1.916 1.00 84.75 133 SER A N 1
ATOM 962 C CA . SER A 1 133 ? -0.961 -14.976 -3.338 1.00 84.75 133 SER A CA 1
ATOM 963 C C . SER A 1 133 ? -0.031 -13.898 -3.896 1.00 84.75 133 SER A C 1
ATOM 965 O O . SER A 1 133 ? -0.061 -12.758 -3.425 1.00 84.75 133 SER A O 1
ATOM 967 N N . ASP A 1 134 ? 0.695 -14.217 -4.967 1.00 85.56 134 ASP A N 1
ATOM 968 C CA . ASP A 1 134 ? 1.608 -13.285 -5.648 1.00 85.56 134 ASP A CA 1
ATOM 969 C C . ASP A 1 134 ? 0.882 -12.035 -6.161 1.00 85.56 134 ASP A C 1
ATOM 971 O O . ASP A 1 134 ? 1.351 -10.910 -6.016 1.00 85.56 134 ASP A O 1
ATOM 975 N N . ALA A 1 135 ? -0.330 -12.199 -6.705 1.00 89.94 135 ALA A N 1
ATOM 976 C CA . ALA A 1 135 ? -1.144 -11.074 -7.170 1.00 89.94 135 ALA A CA 1
ATOM 977 C C . ALA A 1 135 ? -1.577 -10.133 -6.033 1.00 89.94 135 ALA A C 1
ATOM 979 O O . ALA A 1 135 ? -1.750 -8.938 -6.265 1.00 89.94 135 ALA A O 1
ATOM 980 N N . GLN A 1 136 ? -1.788 -10.655 -4.819 1.00 89.12 136 GLN A N 1
ATOM 981 C CA . GLN A 1 136 ? -2.051 -9.819 -3.647 1.00 89.12 136 GLN A CA 1
ATOM 982 C C . GLN A 1 136 ? -0.783 -9.081 -3.218 1.00 89.12 136 GLN A C 1
ATOM 984 O O . GLN A 1 136 ? -0.868 -7.894 -2.927 1.00 89.12 136 GLN A O 1
ATOM 989 N N . ALA A 1 137 ? 0.371 -9.751 -3.214 1.00 85.81 137 ALA A N 1
ATOM 990 C CA . ALA A 1 137 ? 1.642 -9.123 -2.872 1.00 85.81 137 ALA A CA 1
ATOM 991 C C . ALA A 1 137 ? 1.987 -7.974 -3.826 1.00 85.81 137 ALA A C 1
ATOM 993 O O . ALA A 1 137 ? 2.204 -6.856 -3.370 1.00 85.81 137 ALA A O 1
ATOM 994 N N . ALA A 1 138 ? 1.890 -8.197 -5.138 1.00 88.62 138 ALA A N 1
ATOM 995 C CA . ALA A 1 138 ? 2.106 -7.145 -6.129 1.00 88.62 138 ALA A CA 1
ATOM 996 C C . ALA A 1 138 ? 1.101 -5.986 -6.011 1.00 88.62 138 ALA A C 1
ATOM 998 O O . ALA A 1 138 ? 1.444 -4.828 -6.239 1.00 88.62 138 ALA A O 1
ATOM 999 N N . ALA A 1 139 ? -0.148 -6.281 -5.636 1.00 93.06 139 ALA A N 1
ATOM 1000 C CA . ALA A 1 139 ? -1.148 -5.248 -5.404 1.00 93.06 139 ALA A CA 1
ATOM 1001 C C . ALA A 1 139 ? -0.829 -4.400 -4.166 1.00 93.06 139 ALA A C 1
ATOM 1003 O O . ALA A 1 139 ? -0.954 -3.183 -4.228 1.00 93.06 139 ALA A O 1
ATOM 1004 N N . VAL A 1 140 ? -0.423 -5.021 -3.054 1.00 90.69 140 VAL A N 1
ATOM 1005 C CA . VAL A 1 140 ? -0.015 -4.295 -1.841 1.00 90.69 140 VAL A CA 1
ATOM 1006 C C . VAL A 1 140 ? 1.203 -3.418 -2.132 1.00 90.69 140 VAL A C 1
ATOM 1008 O O . VAL A 1 140 ? 1.188 -2.254 -1.745 1.00 90.69 140 VAL A O 1
ATOM 1011 N N . ASP A 1 141 ? 2.182 -3.924 -2.885 1.00 88.31 141 ASP A N 1
ATOM 1012 C CA . ASP A 1 141 ? 3.370 -3.170 -3.308 1.00 88.31 141 ASP A CA 1
ATOM 1013 C C . ASP A 1 141 ? 3.008 -1.887 -4.044 1.00 88.31 141 ASP A C 1
ATOM 1015 O O . ASP A 1 141 ? 3.337 -0.785 -3.599 1.00 88.31 141 ASP A O 1
ATOM 1019 N N . ALA A 1 142 ? 2.226 -2.024 -5.116 1.00 92.00 142 ALA A N 1
ATOM 1020 C CA . ALA A 1 142 ? 1.802 -0.888 -5.917 1.00 92.00 142 ALA A CA 1
ATOM 1021 C C . ALA A 1 142 ? 1.045 0.157 -5.084 1.00 92.00 142 ALA A C 1
ATOM 1023 O O . ALA A 1 142 ? 1.227 1.357 -5.280 1.00 92.00 142 ALA A O 1
ATOM 1024 N N . VAL A 1 143 ? 0.204 -0.278 -4.142 1.00 94.50 143 VAL A N 1
ATOM 1025 C CA . VAL A 1 143 ? -0.586 0.624 -3.292 1.00 94.50 143 VAL A CA 1
ATOM 1026 C C . VAL A 1 143 ? 0.294 1.372 -2.296 1.00 94.50 143 VAL A C 1
ATOM 1028 O O . VAL A 1 143 ? 0.118 2.575 -2.117 1.00 94.50 143 VAL A O 1
ATOM 1031 N N . VAL A 1 144 ? 1.239 0.685 -1.654 1.00 91.69 144 VAL A N 1
ATOM 1032 C CA . VAL A 1 144 ? 2.130 1.312 -0.673 1.00 91.69 144 VAL A CA 1
ATOM 1033 C C . VAL A 1 144 ? 3.037 2.335 -1.360 1.00 91.69 144 VAL A C 1
ATOM 1035 O O . VAL A 1 144 ? 3.098 3.471 -0.888 1.00 91.69 144 VAL A O 1
ATOM 1038 N N . TYR A 1 145 ? 3.624 2.014 -2.520 1.00 90.69 145 TYR A N 1
ATOM 1039 C CA . TYR A 1 145 ? 4.351 3.007 -3.324 1.00 90.69 145 TYR A CA 1
ATOM 1040 C C . TYR A 1 145 ? 3.463 4.177 -3.746 1.00 90.69 145 TYR A C 1
ATOM 1042 O O . TYR A 1 145 ? 3.883 5.325 -3.652 1.00 90.69 145 TYR A O 1
ATOM 1050 N N . SER A 1 146 ? 2.211 3.923 -4.133 1.00 93.69 146 SER A N 1
ATOM 1051 C CA . SER A 1 146 ? 1.297 5.000 -4.540 1.00 93.69 146 SER A CA 1
ATOM 1052 C C . SER A 1 146 ? 1.027 6.016 -3.434 1.00 93.69 146 SER A C 1
ATOM 1054 O O . SER A 1 146 ? 0.815 7.192 -3.725 1.00 93.69 146 SER A O 1
ATOM 1056 N N . TYR A 1 147 ? 1.056 5.589 -2.170 1.00 93.38 147 TYR A N 1
ATOM 1057 C CA . TYR A 1 147 ? 0.891 6.491 -1.035 1.00 93.38 147 TYR A CA 1
ATOM 1058 C C . TYR A 1 147 ? 2.201 7.140 -0.578 1.00 93.38 147 TYR A C 1
ATOM 1060 O O . TYR A 1 147 ? 2.186 8.310 -0.198 1.00 93.38 147 TYR A O 1
ATOM 1068 N N . LEU A 1 148 ? 3.314 6.405 -0.589 1.00 91.50 148 LEU A N 1
ATOM 1069 C CA . LEU A 1 148 ? 4.591 6.883 -0.046 1.00 91.50 148 LEU A CA 1
ATOM 1070 C C . LEU A 1 148 ? 5.450 7.643 -1.065 1.00 91.50 148 LEU A C 1
ATOM 1072 O O . LEU A 1 148 ? 6.261 8.474 -0.678 1.00 91.50 148 LEU A O 1
ATOM 1076 N N . GLU A 1 149 ? 5.224 7.415 -2.353 1.00 90.56 149 GLU A N 1
ATOM 1077 C CA . GLU A 1 149 ? 5.915 8.064 -3.470 1.00 90.56 149 GLU A CA 1
ATOM 1078 C C . GLU A 1 149 ? 4.898 8.792 -4.371 1.00 90.56 149 GLU A C 1
ATOM 1080 O O . GLU A 1 149 ? 5.009 8.807 -5.600 1.00 90.56 149 GLU A O 1
ATOM 1085 N N . ALA A 1 150 ? 3.852 9.363 -3.762 1.00 89.44 150 ALA A N 1
ATOM 1086 C CA . ALA A 1 150 ? 2.767 10.048 -4.459 1.00 89.44 150 ALA A CA 1
ATOM 1087 C C . ALA A 1 150 ? 3.291 11.162 -5.385 1.00 89.44 150 ALA A C 1
ATOM 1089 O O . ALA A 1 150 ? 4.144 11.958 -5.003 1.00 89.44 150 ALA A O 1
ATOM 1090 N N . GLY A 1 151 ? 2.756 11.233 -6.608 1.00 87.00 151 GLY A N 1
ATOM 1091 C CA . GLY A 1 151 ? 3.180 12.212 -7.618 1.00 87.00 151 GLY A CA 1
ATOM 1092 C C . GLY A 1 151 ? 4.446 11.832 -8.397 1.00 87.00 151 GLY A C 1
ATOM 1093 O O . GLY A 1 151 ? 4.853 12.579 -9.284 1.00 87.00 151 GLY A O 1
ATOM 1094 N N . THR A 1 152 ? 5.051 10.675 -8.114 1.00 90.19 152 THR A N 1
ATOM 1095 C CA . THR A 1 152 ? 6.200 10.146 -8.863 1.00 90.19 152 THR A CA 1
ATOM 1096 C C . THR A 1 152 ? 5.767 9.138 -9.933 1.00 90.19 152 THR A C 1
ATOM 1098 O O . THR A 1 152 ? 4.616 8.702 -9.986 1.00 90.19 152 THR A O 1
ATOM 1101 N N . THR A 1 153 ? 6.717 8.688 -10.758 1.00 92.25 153 THR A N 1
ATOM 1102 C CA . THR A 1 153 ? 6.496 7.599 -11.728 1.00 92.25 153 THR A CA 1
ATOM 1103 C C . THR A 1 153 ? 6.112 6.260 -11.072 1.00 92.25 153 THR A C 1
ATOM 1105 O O . THR A 1 153 ? 5.560 5.377 -11.728 1.00 92.25 153 THR A O 1
ATOM 1108 N N . TYR A 1 154 ? 6.351 6.105 -9.766 1.00 89.06 154 TYR A N 1
ATOM 1109 C CA . TYR A 1 154 ? 6.051 4.891 -9.006 1.00 89.06 154 TYR A CA 1
ATOM 1110 C C . TYR A 1 154 ? 4.654 4.877 -8.375 1.00 89.06 154 TYR A C 1
ATOM 1112 O O . TYR A 1 154 ? 4.260 3.855 -7.812 1.00 89.06 154 TYR A O 1
ATOM 1120 N N . ALA A 1 155 ? 3.879 5.958 -8.510 1.00 92.06 155 ALA A N 1
ATOM 1121 C CA . ALA A 1 155 ? 2.536 6.049 -7.953 1.00 92.06 155 ALA A CA 1
ATOM 1122 C C . ALA A 1 155 ? 1.432 5.862 -9.001 1.00 92.06 155 ALA A C 1
ATOM 1124 O O . ALA A 1 155 ? 1.412 6.505 -10.047 1.00 92.06 155 ALA A O 1
ATOM 1125 N N . LEU A 1 156 ? 0.452 5.015 -8.690 1.00 93.56 156 LEU A N 1
ATOM 1126 C CA . LEU A 1 156 ? -0.807 4.938 -9.429 1.00 93.56 156 LEU A CA 1
ATOM 1127 C C . LEU A 1 156 ? -1.647 6.218 -9.230 1.00 93.56 156 LEU A C 1
ATOM 1129 O O . LEU A 1 156 ? -1.499 6.894 -8.211 1.00 93.56 156 LEU A O 1
ATOM 1133 N N . PRO A 1 157 ? -2.584 6.527 -10.151 1.00 92.19 157 PRO A N 1
ATOM 1134 C CA . PRO A 1 157 ? -2.947 5.758 -11.349 1.00 92.19 157 PRO A CA 1
ATOM 1135 C C . PRO A 1 157 ? -2.078 6.029 -12.583 1.00 92.19 157 PRO A C 1
ATOM 1137 O O . PRO A 1 157 ? -2.111 5.214 -13.505 1.00 92.19 157 PRO A O 1
ATOM 1140 N N . ASP A 1 158 ? -1.310 7.121 -12.586 1.00 90.38 158 ASP A N 1
ATOM 1141 C CA . ASP A 1 158 ? -0.702 7.678 -13.803 1.00 90.38 158 ASP A CA 1
ATOM 1142 C C . ASP A 1 158 ? 0.827 7.527 -13.877 1.00 90.38 158 ASP A C 1
ATOM 1144 O O . ASP A 1 158 ? 1.430 7.867 -14.893 1.00 90.38 158 ASP A O 1
ATOM 1148 N N . GLY A 1 159 ? 1.471 7.009 -12.829 1.00 92.19 159 GLY A N 1
ATOM 1149 C CA . GLY A 1 159 ? 2.908 6.760 -12.819 1.00 92.19 159 GLY A CA 1
ATOM 1150 C C . GLY A 1 159 ? 3.311 5.723 -13.866 1.00 92.19 159 GLY A C 1
ATOM 1151 O O . GLY A 1 159 ? 2.864 4.573 -13.824 1.00 92.19 159 GLY A O 1
ATOM 1152 N N . GLU A 1 160 ? 4.170 6.126 -14.803 1.00 92.81 160 GLU A N 1
ATOM 1153 C CA . GLU A 1 160 ? 4.630 5.287 -15.915 1.00 92.81 160 GLU A CA 1
ATOM 1154 C C . GLU A 1 160 ? 5.248 3.981 -15.411 1.00 92.81 160 GLU A C 1
ATOM 1156 O O . GLU A 1 160 ? 4.849 2.896 -15.837 1.00 92.81 160 GLU A O 1
ATOM 1161 N N . ARG A 1 161 ? 6.153 4.069 -14.434 1.00 89.19 161 ARG A N 1
ATOM 1162 C CA . ARG A 1 161 ? 6.844 2.906 -13.883 1.00 89.19 161 ARG A CA 1
ATOM 1163 C C . ARG A 1 161 ? 5.913 2.025 -13.054 1.00 89.19 161 ARG A C 1
ATOM 1165 O O . ARG A 1 161 ? 6.033 0.803 -13.098 1.00 89.19 161 ARG A O 1
ATOM 1172 N N . ALA A 1 162 ? 4.949 2.605 -12.337 1.00 90.81 162 ALA A N 1
ATOM 1173 C CA . ALA A 1 162 ? 3.914 1.849 -11.629 1.00 90.81 162 ALA A CA 1
ATOM 1174 C C . ALA A 1 162 ? 3.062 1.012 -12.597 1.00 90.81 162 ALA A C 1
ATOM 1176 O O . ALA A 1 162 ? 2.778 -0.163 -12.348 1.00 90.81 162 ALA A O 1
ATOM 1177 N N . LEU A 1 163 ? 2.669 1.615 -13.721 1.00 92.88 163 LEU A N 1
ATOM 1178 C CA . LEU A 1 163 ? 1.889 0.958 -14.763 1.00 92.88 163 LEU A CA 1
ATOM 1179 C C . LEU A 1 163 ? 2.700 -0.110 -15.497 1.00 92.88 163 LEU A C 1
ATOM 1181 O O . LEU A 1 163 ? 2.192 -1.210 -15.716 1.00 92.88 163 LEU A O 1
ATOM 1185 N N . GLU A 1 164 ? 3.954 0.179 -15.831 1.00 91.31 164 GLU A N 1
ATOM 1186 C CA . GLU A 1 164 ? 4.873 -0.770 -16.455 1.00 91.31 164 GLU A CA 1
ATOM 1187 C C . GLU A 1 164 ? 5.059 -2.018 -15.579 1.00 91.31 164 GLU A C 1
ATOM 1189 O O . GLU A 1 164 ? 4.809 -3.137 -16.030 1.00 91.31 164 GLU A O 1
ATOM 1194 N N . ARG A 1 165 ? 5.378 -1.838 -14.287 1.00 88.94 165 ARG A N 1
ATOM 1195 C CA . ARG A 1 165 ? 5.579 -2.946 -13.335 1.00 88.94 165 ARG A CA 1
ATOM 1196 C C . ARG A 1 165 ? 4.362 -3.871 -13.235 1.00 88.94 165 ARG A C 1
ATOM 1198 O O . ARG A 1 165 ? 4.523 -5.080 -13.097 1.00 88.94 165 ARG A O 1
ATOM 1205 N N . LEU A 1 166 ? 3.148 -3.324 -13.335 1.00 91.25 166 LEU A N 1
ATOM 1206 C CA . LEU A 1 166 ? 1.892 -4.084 -13.281 1.00 91.25 166 LEU A CA 1
ATOM 1207 C C . LEU A 1 166 ? 1.426 -4.646 -14.634 1.00 91.25 166 LEU A C 1
ATOM 1209 O O . LEU A 1 166 ? 0.389 -5.310 -14.684 1.00 91.25 166 LEU A O 1
ATOM 1213 N N . THR A 1 167 ? 2.146 -4.366 -15.721 1.00 90.88 167 THR A N 1
ATOM 1214 C CA . THR A 1 167 ? 1.819 -4.836 -17.078 1.00 90.88 167 THR A CA 1
ATOM 1215 C C . THR A 1 167 ? 2.883 -5.754 -17.676 1.00 90.88 167 THR A C 1
ATOM 1217 O O . THR A 1 167 ? 2.714 -6.215 -18.808 1.00 90.88 167 THR A O 1
ATOM 1220 N N . TYR A 1 168 ? 3.937 -6.087 -16.922 1.00 87.56 168 TYR A N 1
ATOM 1221 C CA . TYR A 1 168 ? 4.884 -7.118 -17.332 1.00 87.56 168 TYR A CA 1
ATOM 1222 C C . TYR A 1 168 ? 4.181 -8.457 -17.616 1.00 87.56 168 TYR A C 1
ATOM 1224 O O . TYR A 1 168 ? 3.224 -8.805 -16.921 1.00 87.56 168 TYR A O 1
ATOM 1232 N N . PRO A 1 169 ? 4.655 -9.251 -18.600 1.00 88.56 169 PRO A N 1
ATOM 1233 C CA . PRO A 1 169 ? 3.946 -10.448 -19.066 1.00 88.56 169 PRO A CA 1
ATOM 1234 C C . PRO A 1 169 ? 3.643 -11.502 -17.993 1.00 88.56 169 PRO A C 1
ATOM 1236 O O . PRO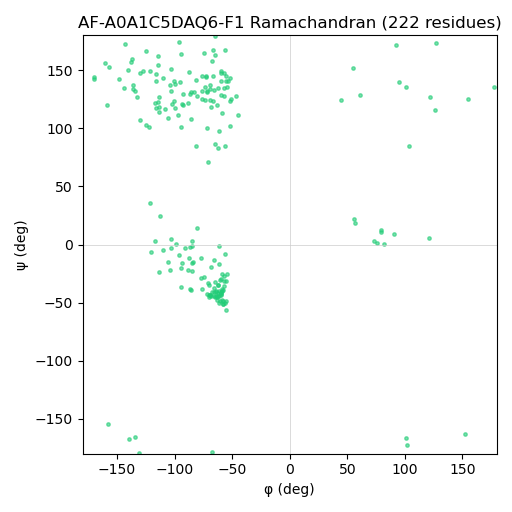 A 1 169 ? 2.693 -12.269 -18.136 1.00 88.56 169 PRO A O 1
ATOM 1239 N N . ASN A 1 170 ? 4.454 -11.569 -16.937 1.00 85.94 170 ASN A N 1
ATOM 1240 C CA . ASN A 1 170 ? 4.293 -12.499 -15.822 1.00 85.94 170 ASN A CA 1
ATOM 1241 C C . ASN A 1 170 ? 3.384 -11.971 -14.700 1.00 85.94 170 ASN A C 1
ATOM 1243 O O . ASN A 1 170 ? 2.989 -12.758 -13.844 1.00 85.94 170 ASN A O 1
ATOM 1247 N N . VAL A 1 171 ? 3.021 -10.684 -14.705 1.00 88.38 171 VAL A N 1
ATOM 1248 C CA . VAL A 1 171 ? 2.130 -10.084 -13.705 1.00 88.38 171 VAL A CA 1
ATOM 1249 C C . VAL A 1 171 ? 0.686 -10.133 -14.218 1.00 88.38 171 VAL A C 1
ATOM 1251 O O . VAL A 1 171 ? 0.369 -9.557 -15.261 1.00 88.38 171 VAL A O 1
ATOM 1254 N N . PRO A 1 172 ? -0.245 -10.801 -13.514 1.00 90.69 172 PRO A N 1
ATOM 1255 C CA . PRO A 1 172 ? -1.616 -10.912 -13.978 1.00 90.69 172 PRO A CA 1
ATOM 1256 C C . PRO A 1 172 ? -2.358 -9.572 -13.827 1.00 90.69 172 PRO A C 1
ATOM 1258 O O . PRO A 1 172 ? -2.220 -8.907 -12.793 1.00 90.69 172 PRO A O 1
ATOM 1261 N N . PRO A 1 173 ? -3.272 -9.219 -14.755 1.00 91.75 173 PRO A N 1
ATOM 1262 C CA . PRO A 1 173 ? -4.066 -7.986 -14.672 1.00 91.75 173 PRO A CA 1
ATOM 1263 C C . PRO A 1 173 ? -4.842 -7.816 -13.356 1.00 91.75 173 PRO A C 1
ATOM 1265 O O . PRO A 1 173 ? -5.118 -6.695 -12.923 1.00 91.75 173 PRO A O 1
ATOM 1268 N N . SER A 1 174 ? -5.161 -8.924 -12.675 1.00 92.94 174 SER A N 1
ATOM 1269 C CA . SER A 1 174 ? -5.810 -8.914 -11.363 1.00 92.94 174 SER A CA 1
ATOM 1270 C C . SER A 1 174 ? -5.014 -8.177 -10.284 1.00 92.94 174 SER A C 1
ATOM 1272 O O . SER A 1 174 ? -5.625 -7.707 -9.328 1.00 92.94 174 SER A O 1
ATOM 1274 N N . ALA A 1 175 ? -3.685 -8.069 -10.407 1.00 93.56 175 ALA A N 1
ATOM 1275 C CA . ALA A 1 175 ? -2.862 -7.304 -9.470 1.00 93.56 175 ALA A CA 1
ATOM 1276 C C . ALA A 1 175 ? -3.237 -5.813 -9.506 1.00 93.56 175 ALA A C 1
ATOM 1278 O O . ALA A 1 175 ? -3.544 -5.232 -8.467 1.00 93.56 175 ALA A O 1
ATOM 1279 N N . LYS A 1 176 ? -3.354 -5.224 -10.705 1.00 94.00 176 LYS A N 1
ATOM 1280 C CA . LYS A 1 176 ? -3.809 -3.835 -10.876 1.00 94.00 176 LYS A CA 1
ATOM 1281 C C . LYS A 1 176 ? -5.238 -3.636 -10.368 1.00 94.00 176 LYS A C 1
ATOM 1283 O O . LYS A 1 176 ? -5.500 -2.687 -9.637 1.00 94.00 176 LYS A O 1
ATOM 1288 N N . THR A 1 177 ? -6.157 -4.551 -10.691 1.00 95.12 177 THR A N 1
ATOM 1289 C CA . THR A 1 177 ? -7.543 -4.479 -10.191 1.00 95.12 177 THR A CA 1
ATOM 1290 C C . THR A 1 177 ? -7.605 -4.507 -8.662 1.00 95.12 177 THR A C 1
ATOM 1292 O O . THR A 1 177 ? -8.354 -3.734 -8.064 1.00 95.12 177 THR A O 1
ATOM 1295 N N . LYS A 1 178 ? -6.808 -5.369 -8.016 1.00 96.19 178 LYS A N 1
ATOM 1296 C CA . LYS A 1 178 ? -6.699 -5.425 -6.552 1.00 96.19 178 LYS A CA 1
ATOM 1297 C C . LYS A 1 178 ? -6.104 -4.140 -5.985 1.00 96.19 178 LYS A C 1
ATOM 1299 O O . LYS A 1 178 ? -6.674 -3.612 -5.039 1.00 96.19 178 LYS A O 1
ATOM 1304 N N . ALA A 1 179 ? -5.031 -3.619 -6.581 1.00 96.38 179 ALA A N 1
ATOM 1305 C CA . ALA A 1 179 ? -4.403 -2.375 -6.145 1.00 96.38 179 ALA A CA 1
ATOM 1306 C C . ALA A 1 179 ? -5.417 -1.220 -6.128 1.00 96.38 179 ALA A C 1
ATOM 1308 O O . ALA A 1 179 ? -5.619 -0.584 -5.097 1.00 96.38 179 ALA A O 1
ATOM 1309 N N . THR A 1 180 ? -6.161 -1.026 -7.222 1.00 96.31 180 THR A N 1
ATOM 1310 C CA . THR A 1 180 ? -7.226 -0.013 -7.288 1.00 96.31 180 THR A CA 1
ATOM 1311 C C . THR A 1 180 ? -8.313 -0.239 -6.232 1.00 96.31 180 THR A C 1
ATOM 1313 O O . THR A 1 180 ? -8.757 0.711 -5.592 1.00 96.31 180 THR A O 1
ATOM 1316 N N . ALA A 1 181 ? -8.739 -1.487 -6.007 1.00 97.19 181 ALA A N 1
ATOM 1317 C CA . ALA A 1 181 ? -9.731 -1.796 -4.977 1.00 97.19 181 ALA A CA 1
ATOM 1318 C C . ALA A 1 181 ? -9.225 -1.478 -3.558 1.00 97.19 181 ALA A C 1
ATOM 1320 O O . ALA A 1 181 ? -9.979 -0.940 -2.748 1.00 97.19 181 ALA A O 1
ATOM 1321 N N . TYR A 1 182 ? -7.955 -1.772 -3.266 1.00 97.44 182 TYR A N 1
ATOM 1322 C CA . TYR A 1 182 ? -7.327 -1.469 -1.982 1.00 97.44 182 TYR A CA 1
ATOM 1323 C C . TYR A 1 182 ? -7.175 0.037 -1.760 1.00 97.44 182 TYR A C 1
ATOM 1325 O O . TYR A 1 182 ? -7.477 0.494 -0.660 1.00 97.44 182 TYR A O 1
ATOM 1333 N N . MET A 1 183 ? -6.800 0.809 -2.789 1.00 96.88 183 MET A N 1
ATOM 1334 C CA . MET A 1 183 ? -6.756 2.276 -2.702 1.00 96.88 183 MET A CA 1
ATOM 1335 C C . MET A 1 183 ? -8.140 2.858 -2.405 1.00 96.88 183 MET A C 1
ATOM 1337 O O . MET A 1 183 ? -8.307 3.589 -1.435 1.00 96.88 183 MET A O 1
ATOM 1341 N N . ASN A 1 184 ? -9.163 2.450 -3.165 1.00 96.50 184 ASN A N 1
ATOM 1342 C CA . ASN A 1 184 ? -10.537 2.917 -2.960 1.00 96.50 184 ASN A CA 1
ATOM 1343 C C . ASN A 1 184 ? -11.057 2.600 -1.549 1.00 96.50 184 ASN A C 1
ATOM 1345 O O . ASN A 1 184 ? -11.789 3.386 -0.945 1.00 96.50 184 ASN A O 1
ATOM 1349 N N . GLU A 1 185 ? -10.713 1.427 -1.017 1.00 97.06 185 GLU A N 1
ATOM 1350 C CA . GLU A 1 185 ? -11.088 1.062 0.343 1.00 97.06 185 GLU A CA 1
ATOM 1351 C C . GLU A 1 185 ? -10.326 1.880 1.390 1.00 97.06 185 GLU A C 1
ATOM 1353 O O . GLU A 1 185 ? -10.946 2.371 2.335 1.00 97.06 185 GLU A O 1
ATOM 1358 N N . ALA A 1 186 ? -9.012 2.040 1.233 1.00 96.44 186 ALA A N 1
ATOM 1359 C CA . ALA A 1 186 ? -8.180 2.795 2.159 1.00 96.44 186 ALA A CA 1
ATOM 1360 C C . ALA A 1 186 ? -8.572 4.279 2.187 1.00 96.44 186 ALA A C 1
ATOM 1362 O O . ALA A 1 186 ? -8.710 4.840 3.269 1.00 96.44 186 ALA A O 1
ATOM 1363 N N . ASP A 1 187 ? -8.879 4.885 1.042 1.00 93.06 187 ASP A N 1
ATOM 1364 C CA . ASP A 1 187 ? -9.385 6.262 0.963 1.00 93.06 187 ASP A CA 1
ATOM 1365 C C . ASP A 1 187 ? -10.700 6.439 1.742 1.00 93.06 187 ASP A C 1
ATOM 1367 O O . ASP A 1 187 ? -10.990 7.502 2.292 1.00 93.06 187 ASP A O 1
ATOM 1371 N N . ARG A 1 188 ? -11.497 5.370 1.839 1.00 94.06 188 ARG A N 1
ATOM 1372 C CA . ARG A 1 188 ? -12.754 5.367 2.585 1.00 94.06 188 ARG A CA 1
ATOM 1373 C C . ARG A 1 188 ? -12.561 5.068 4.071 1.00 94.06 188 ARG A C 1
ATOM 1375 O O . ARG A 1 188 ? -13.282 5.621 4.903 1.00 94.06 188 ARG A O 1
ATOM 1382 N N . LEU A 1 189 ? -11.668 4.155 4.428 1.00 94.50 189 LEU A N 1
ATOM 1383 C CA .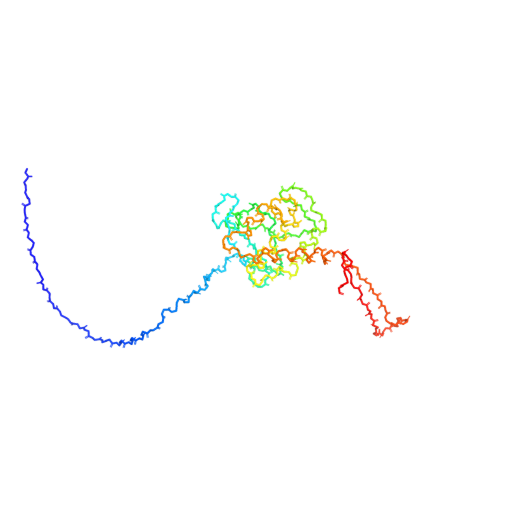 LEU A 1 189 ? -11.652 3.559 5.766 1.00 94.50 189 LEU A CA 1
ATOM 1384 C C . LEU A 1 189 ? -10.423 3.918 6.597 1.00 94.50 189 LEU A C 1
ATOM 1386 O O . LEU A 1 189 ? -10.520 3.870 7.818 1.00 94.50 189 LEU A O 1
ATOM 1390 N N . ALA A 1 190 ? -9.303 4.286 5.982 1.00 93.62 190 ALA A N 1
ATOM 1391 C CA . ALA A 1 190 ? -8.073 4.573 6.704 1.00 93.62 190 ALA A CA 1
ATOM 1392 C C . ALA A 1 190 ? -8.115 5.921 7.441 1.00 93.62 190 ALA A C 1
ATOM 1394 O O . ALA A 1 190 ? -8.950 6.790 7.178 1.00 93.62 190 ALA A O 1
ATOM 1395 N N . GLY A 1 191 ? -7.163 6.097 8.358 1.00 87.06 191 GLY A N 1
ATOM 1396 C CA . GLY A 1 191 ? -6.993 7.321 9.135 1.00 87.06 191 GLY A CA 1
ATOM 1397 C C . GLY A 1 191 ? -7.527 7.225 10.568 1.00 87.06 191 GLY A C 1
ATOM 1398 O O . GLY A 1 191 ? -7.880 6.143 11.043 1.00 87.06 191 GLY A O 1
ATOM 1399 N N . PRO A 1 192 ? -7.543 8.353 11.297 1.00 86.44 192 PRO A N 1
ATOM 1400 C CA . PRO A 1 192 ? -8.025 8.391 12.671 1.00 86.44 192 PRO A CA 1
ATOM 1401 C C . PRO A 1 192 ? -9.527 8.095 12.743 1.00 86.44 192 PRO A C 1
ATOM 1403 O O . PRO A 1 192 ? -10.330 8.680 12.017 1.00 86.44 192 PRO A O 1
ATOM 1406 N N . TYR A 1 193 ? -9.914 7.217 13.668 1.00 89.38 193 TYR A N 1
ATOM 1407 C CA . TYR A 1 193 ? -11.312 6.862 13.900 1.00 89.38 193 TYR A CA 1
ATOM 1408 C C . TYR A 1 193 ? -11.920 7.694 15.025 1.00 89.38 193 TYR A C 1
ATOM 1410 O O . TYR A 1 193 ? -11.309 7.898 16.076 1.00 89.38 193 TYR A O 1
ATOM 1418 N N . LYS A 1 194 ? -13.174 8.108 14.844 1.00 92.25 194 LYS A N 1
ATOM 1419 C CA . LYS A 1 194 ? -13.995 8.678 15.911 1.00 92.25 194 LYS A CA 1
ATOM 1420 C C . LYS A 1 194 ? -14.825 7.572 16.552 1.00 92.25 194 LYS A C 1
ATOM 1422 O O . LYS A 1 194 ? -15.632 6.941 15.877 1.00 92.25 194 LYS A O 1
ATOM 1427 N N . ILE A 1 195 ? -14.659 7.372 17.856 1.00 93.56 195 ILE A N 1
ATOM 1428 C CA . ILE A 1 195 ? -15.439 6.410 18.642 1.00 93.56 195 ILE A CA 1
ATOM 1429 C C . ILE A 1 195 ? -16.394 7.191 19.543 1.00 93.56 195 ILE A C 1
ATOM 1431 O O . ILE A 1 195 ? -15.959 7.930 20.424 1.00 93.56 195 ILE A O 1
ATOM 1435 N N . ASN A 1 196 ? -17.700 7.024 19.342 1.00 92.25 196 ASN A N 1
ATOM 1436 C CA . ASN A 1 196 ? -18.712 7.567 20.241 1.00 92.25 196 ASN A CA 1
ATOM 1437 C C . ASN A 1 196 ? -19.189 6.454 21.169 1.00 92.25 196 ASN A C 1
ATOM 1439 O O . ASN A 1 196 ? -19.756 5.458 20.721 1.00 92.25 196 ASN A O 1
ATOM 1443 N N . ILE A 1 197 ? -18.963 6.637 22.466 1.00 92.94 197 ILE A N 1
ATOM 1444 C CA . ILE A 1 197 ? -19.322 5.662 23.493 1.00 92.94 197 ILE A CA 1
ATOM 1445 C C . ILE A 1 197 ? -20.597 6.139 24.178 1.00 92.94 197 ILE A C 1
ATOM 1447 O O . ILE A 1 197 ? -20.633 7.229 24.748 1.00 92.94 197 ILE A O 1
ATOM 1451 N N . LYS A 1 198 ? -21.648 5.325 24.134 1.00 91.69 198 LYS A N 1
ATOM 1452 C CA . LYS A 1 198 ? -22.927 5.609 24.789 1.00 91.69 198 LYS A CA 1
ATOM 1453 C C . LYS A 1 198 ? -23.199 4.567 25.853 1.00 91.69 198 LYS A C 1
ATOM 1455 O O . LYS A 1 198 ? -23.280 3.378 25.558 1.00 91.69 198 LYS A O 1
ATOM 1460 N N . HIS A 1 199 ? -23.361 5.010 27.091 1.00 91.06 199 HIS A N 1
ATOM 1461 C CA . HIS A 1 199 ? -23.834 4.143 28.160 1.00 91.06 199 HIS A CA 1
ATOM 1462 C C . HIS A 1 199 ? -25.323 3.836 27.955 1.00 91.06 199 HIS A C 1
ATOM 1464 O O . HIS A 1 199 ? -26.110 4.745 27.703 1.00 91.06 199 HIS A O 1
ATOM 1470 N N . LEU A 1 200 ? -25.703 2.560 28.051 1.00 86.94 200 LEU A N 1
ATOM 1471 C CA . LEU A 1 200 ? -27.093 2.130 27.871 1.00 86.94 200 LEU A CA 1
ATOM 1472 C C . LEU A 1 200 ? -27.938 2.266 29.148 1.00 86.94 200 LEU A C 1
ATOM 1474 O O . LEU A 1 200 ? -29.164 2.215 29.078 1.00 86.94 200 LEU A O 1
ATOM 1478 N N . GLY A 1 201 ? -27.305 2.447 30.311 1.00 82.44 201 GLY A N 1
ATOM 1479 C CA . GLY A 1 201 ? -27.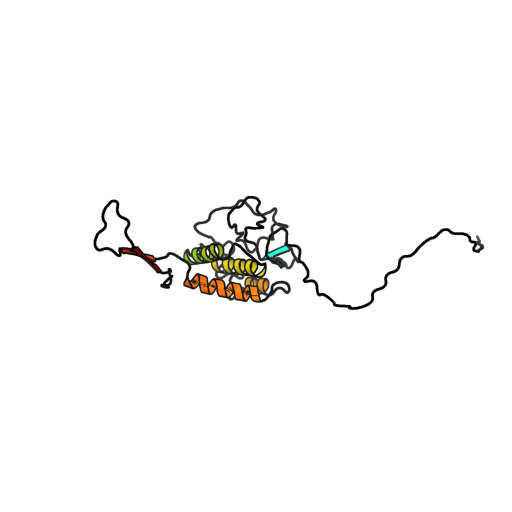983 2.699 31.581 1.00 82.44 201 GLY A CA 1
ATOM 1480 C C . GLY A 1 201 ? -28.110 4.189 31.915 1.00 82.44 201 GLY A C 1
ATOM 1481 O O . GLY A 1 201 ? -27.407 5.041 31.378 1.00 82.44 201 GLY A O 1
ATOM 1482 N N . LYS A 1 202 ? -28.984 4.515 32.873 1.00 75.94 202 LYS A N 1
ATOM 1483 C CA . LYS A 1 202 ? -29.142 5.896 33.370 1.00 75.94 202 LYS A CA 1
ATOM 1484 C C . LYS A 1 202 ? -28.021 6.324 34.323 1.00 75.94 202 LYS A C 1
ATOM 1486 O O . LYS A 1 202 ? -27.706 7.505 34.410 1.00 75.94 202 LYS A O 1
ATOM 1491 N N . THR A 1 203 ? -27.418 5.377 35.041 1.00 84.62 203 THR A N 1
ATOM 1492 C CA . THR A 1 203 ? -26.377 5.642 36.043 1.00 84.62 203 THR A CA 1
ATOM 1493 C C . THR A 1 203 ? -25.407 4.470 36.093 1.00 84.62 203 THR A C 1
ATOM 1495 O O . THR A 1 203 ? -25.826 3.325 35.941 1.00 84.62 203 THR A O 1
ATOM 1498 N N . LEU A 1 204 ? -24.118 4.757 36.277 1.00 88.19 204 LEU A N 1
ATOM 1499 C CA . LEU A 1 204 ? -23.096 3.740 36.512 1.00 88.19 204 LEU A CA 1
ATOM 1500 C C . LEU A 1 204 ? -23.029 3.433 38.008 1.00 88.19 204 LEU A C 1
ATOM 1502 O O . LEU A 1 204 ? -22.909 4.350 38.821 1.00 88.19 204 LEU A O 1
ATOM 1506 N N . THR A 1 205 ? -23.087 2.153 38.369 1.00 88.69 205 THR A N 1
ATOM 1507 C CA . THR A 1 205 ? -22.989 1.710 39.765 1.00 88.69 205 THR A CA 1
ATOM 1508 C C . THR A 1 205 ? -21.695 0.920 39.977 1.00 88.69 205 THR A C 1
ATOM 1510 O O . THR A 1 205 ? -21.451 -0.046 39.244 1.00 88.69 205 THR A O 1
ATOM 1513 N N . PRO A 1 206 ? -20.858 1.283 40.968 1.00 91.94 206 PRO A N 1
ATOM 1514 C CA . PRO A 1 206 ? -19.638 0.543 41.279 1.00 91.94 206 PRO A CA 1
ATOM 1515 C C . PRO A 1 206 ? -19.902 -0.948 41.523 1.00 91.94 206 PRO A C 1
ATOM 1517 O O . PRO A 1 206 ? -20.901 -1.319 42.133 1.00 91.94 206 PRO A O 1
ATOM 1520 N N . GLY A 1 207 ? -19.004 -1.806 41.037 1.00 92.69 207 GLY A N 1
ATOM 1521 C CA . GLY A 1 207 ? -19.111 -3.261 41.200 1.00 92.69 207 GLY A CA 1
ATOM 1522 C C . GLY A 1 207 ? -20.137 -3.947 40.291 1.00 92.69 207 GLY A C 1
ATOM 1523 O O . GLY A 1 207 ? -20.278 -5.166 40.360 1.00 92.69 207 GLY A O 1
ATOM 1524 N N . THR A 1 208 ? -20.828 -3.207 39.416 1.00 90.62 208 THR A N 1
ATOM 1525 C CA . THR A 1 208 ? -21.835 -3.771 38.503 1.00 90.62 208 THR A CA 1
ATOM 1526 C C . THR A 1 208 ? -21.373 -3.741 37.049 1.00 90.62 208 THR A C 1
ATOM 1528 O O . THR A 1 208 ? -20.722 -2.797 36.595 1.00 90.62 208 THR A O 1
ATOM 1531 N N . LYS A 1 209 ? -21.721 -4.787 36.291 1.00 91.19 209 LYS A N 1
ATOM 1532 C CA . LYS A 1 209 ? -21.515 -4.807 34.838 1.00 91.19 209 LYS A CA 1
ATOM 1533 C C . LYS A 1 209 ? -22.508 -3.850 34.182 1.00 91.19 209 LYS A C 1
ATOM 1535 O O . LYS A 1 209 ? -23.702 -3.923 34.453 1.00 91.19 209 LYS A O 1
ATOM 1540 N N . SER A 1 210 ? -22.012 -2.991 33.300 1.00 91.12 210 SER A N 1
ATOM 1541 C CA . SER A 1 210 ? -22.817 -2.036 32.534 1.00 91.12 210 SER A CA 1
ATOM 1542 C C . SER A 1 210 ? -22.626 -2.265 31.040 1.00 91.12 210 SER A C 1
ATOM 1544 O O . SER A 1 210 ? -21.561 -2.705 30.608 1.00 91.12 210 SER A O 1
ATOM 1546 N N . SER A 1 211 ? -23.663 -1.981 30.253 1.00 92.50 211 SER A N 1
ATOM 1547 C CA . SER A 1 211 ? -23.620 -2.133 28.796 1.00 92.50 211 SER A CA 1
ATOM 1548 C C . SER A 1 211 ? -23.385 -0.787 28.119 1.00 92.50 211 SER A C 1
ATOM 1550 O O . SER A 1 211 ? -23.957 0.231 28.513 1.00 92.50 211 SER A O 1
ATOM 1552 N N . PHE A 1 212 ? -22.568 -0.796 27.072 1.00 93.00 212 PHE A N 1
ATOM 1553 C CA . PHE A 1 212 ? -22.254 0.374 26.263 1.00 93.00 212 PHE A CA 1
ATOM 1554 C C . PHE A 1 212 ? -22.504 0.061 24.791 1.00 93.00 212 PHE A C 1
ATOM 1556 O O . PHE A 1 212 ? -22.347 -1.076 24.355 1.00 93.00 212 PHE A O 1
ATOM 1563 N N . THR A 1 213 ? -22.882 1.079 24.028 1.00 94.00 213 THR A N 1
ATOM 1564 C CA . THR A 1 213 ? -22.862 1.052 22.565 1.00 94.00 213 THR A CA 1
ATOM 1565 C C . THR A 1 213 ? -21.678 1.865 22.075 1.00 94.00 213 THR A C 1
ATOM 1567 O O . THR A 1 213 ? -21.399 2.945 22.600 1.00 94.00 213 THR A O 1
ATOM 1570 N N . LEU A 1 214 ? -20.990 1.331 21.073 1.00 93.94 214 LEU A N 1
ATOM 1571 C CA . LEU A 1 214 ? -19.855 1.952 20.410 1.00 93.94 214 LEU A CA 1
ATOM 1572 C C . LEU A 1 214 ? -20.280 2.269 18.977 1.00 93.94 214 LEU A C 1
ATOM 1574 O O . LEU A 1 214 ? -20.608 1.359 18.224 1.00 93.94 214 LEU A O 1
ATOM 1578 N N . ASP A 1 215 ? -20.275 3.547 18.612 1.00 93.38 215 ASP A N 1
ATOM 1579 C CA . ASP A 1 215 ? -20.442 3.985 17.226 1.00 93.38 215 ASP A CA 1
ATOM 1580 C C . ASP A 1 215 ? -19.075 4.441 16.707 1.00 93.38 215 ASP A C 1
ATOM 1582 O O . ASP A 1 215 ? -18.573 5.485 17.139 1.00 93.38 215 ASP A O 1
ATOM 1586 N N . VAL A 1 216 ? -18.471 3.670 15.800 1.00 93.06 216 VAL A N 1
ATOM 1587 C CA . VAL A 1 216 ? -17.164 3.989 15.205 1.00 93.06 216 VAL A CA 1
ATOM 1588 C C . VAL A 1 216 ? -17.363 4.619 13.831 1.00 93.06 216 VAL A C 1
ATOM 1590 O O . VAL A 1 216 ? -18.234 4.216 13.062 1.00 93.06 216 VAL A O 1
ATOM 1593 N N . THR A 1 217 ? -16.588 5.653 13.524 1.00 94.25 217 THR A N 1
ATOM 1594 C CA . THR A 1 217 ? -16.636 6.367 12.245 1.00 94.25 217 THR A CA 1
ATOM 1595 C C . THR A 1 217 ? -15.217 6.589 11.729 1.00 94.25 217 THR A C 1
ATOM 1597 O O . THR A 1 217 ? -14.355 7.012 12.500 1.00 94.25 217 THR A O 1
ATOM 1600 N N . SER A 1 218 ? -14.962 6.285 10.455 1.00 90.44 218 SER A N 1
ATOM 1601 C CA . SER A 1 218 ? -13.677 6.539 9.793 1.00 90.44 218 SER A CA 1
ATOM 1602 C C . SER A 1 218 ? -13.399 8.033 9.638 1.00 90.44 218 SER A C 1
ATOM 1604 O O . SER A 1 218 ? -14.300 8.866 9.779 1.00 90.44 218 SER A O 1
ATOM 1606 N N . ALA A 1 219 ? -12.155 8.374 9.297 1.00 86.50 219 ALA A N 1
ATOM 1607 C CA . ALA A 1 219 ? -11.749 9.753 9.039 1.00 86.50 219 ALA A CA 1
ATOM 1608 C C . ALA A 1 219 ? -12.590 10.423 7.934 1.00 86.50 219 ALA A C 1
ATOM 1610 O O . ALA A 1 219 ? -12.864 11.617 8.002 1.00 86.50 219 ALA A O 1
ATOM 1611 N N . SER A 1 220 ? -13.068 9.641 6.960 1.00 88.25 220 SER A N 1
ATOM 1612 C CA . SER A 1 220 ? -13.925 10.113 5.864 1.00 88.25 220 SER A CA 1
ATOM 1613 C C . SER A 1 220 ? -15.424 10.161 6.211 1.00 88.25 220 SER A C 1
ATOM 1615 O O . SER A 1 220 ? -16.246 10.464 5.348 1.00 88.25 220 SER A O 1
ATOM 1617 N N . GLY A 1 221 ? -15.815 9.843 7.451 1.00 88.19 221 GLY A N 1
ATOM 1618 C CA . GLY A 1 221 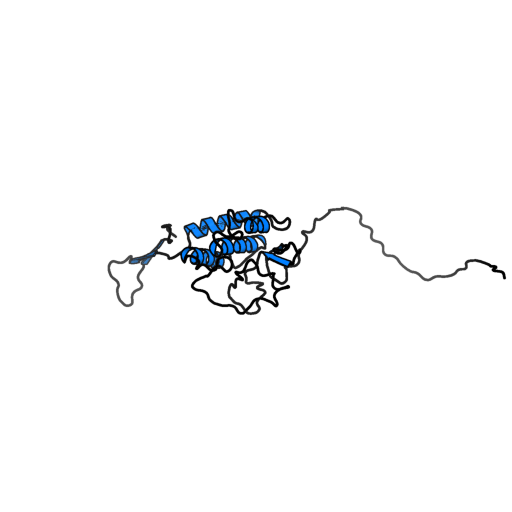? -17.210 9.909 7.901 1.00 88.19 221 GLY A CA 1
ATOM 1619 C C . GLY A 1 221 ? -18.027 8.626 7.717 1.00 88.19 221 GLY A C 1
ATOM 1620 O O . GLY A 1 221 ? -19.237 8.642 7.949 1.00 88.19 221 GLY A O 1
ATOM 1621 N N . HIS A 1 222 ? -17.407 7.503 7.343 1.00 88.81 222 HIS A N 1
ATOM 1622 C CA . HIS A 1 222 ? -18.117 6.231 7.180 1.00 88.81 222 HIS A CA 1
ATOM 1623 C C . HIS A 1 222 ? -18.280 5.509 8.514 1.00 88.81 222 HIS A C 1
ATOM 1625 O O . HIS A 1 222 ? -17.312 5.329 9.249 1.00 88.81 222 HIS A O 1
ATOM 1631 N N . ARG A 1 223 ? -19.497 5.055 8.823 1.00 88.50 223 ARG A N 1
ATOM 1632 C CA . ARG A 1 223 ? -19.756 4.221 10.004 1.00 88.50 223 ARG A CA 1
ATOM 1633 C C . ARG A 1 223 ? -19.220 2.802 9.778 1.00 88.50 223 ARG A C 1
ATOM 1635 O O . ARG A 1 223 ? -19.439 2.255 8.697 1.00 88.50 223 ARG A O 1
ATOM 1642 N N . LEU A 1 224 ? -18.537 2.246 10.782 1.00 86.25 224 LEU A N 1
ATOM 1643 C CA . LEU A 1 224 ? -17.988 0.881 10.782 1.00 86.25 224 LEU A CA 1
ATOM 1644 C C . LEU A 1 224 ? -18.871 -0.093 11.563 1.00 86.25 224 LEU A C 1
ATOM 1646 O O . LEU A 1 224 ? -19.494 0.357 12.555 1.00 86.25 224 LEU A O 1
#

Foldseek 3Di:
DDDDDDDDDDDDDDDDDDDDDDDDDDDDDPPPPPPPPPPPQDLQGAADQQAAPVRNGSFATQDDFDPPRHNPPPDPFTADDQQNRDTACVVHVGDDDGDDDQWAQQPVPRHTFDNLLVQLLVVLCVPQRHDPHRLSGNLNRLLNNQSRVPPELSHPDPRVVSVVSCPPPPHDVSSVVSNVVSSVVSVQATDDKDWDKAWPDPDDDPPDDTDIDIFIAGPNGHTD

pLDDT: mean 73.11, std 22.42, range [29.31, 97.44]

Secondary structure (DSSP, 8-state):
------------------------------------------TT-SEEEE--TT--TTSEEEE---SSS-SSTT--S------SSSPPTTTSSS-------SS-B-TTT-PBPPHHHHHHHHHHHHHH-S-SSHHHHHHHHHHHHHHHSTTSTTSTTT-HHHHHHTTSTTS-THHHHHHHHHHHHHHHH-SPPEEEEEESSSS--TTS---EEEEEE-TTS-B-

Solvent-accessible surface area (backbone atoms only — not comparable to full-atom values): 13975 Å² total; per-residue (Å²): 134,87,79,86,89,91,84,89,85,86,90,83,86,89,80,88,86,84,88,83,87,84,85,82,86,79,88,84,77,90,69,82,71,76,64,74,80,76,70,69,78,47,88,65,30,48,39,44,73,33,53,34,100,85,63,46,71,68,44,18,61,42,41,44,39,33,64,95,67,49,65,56,85,90,58,97,56,76,64,81,87,82,58,89,81,63,51,28,61,88,77,52,91,41,80,77,84,93,78,88,73,97,69,51,60,18,78,90,76,69,44,74,41,54,69,63,34,55,32,26,31,50,42,48,44,76,76,50,27,61,43,92,41,35,50,49,16,32,10,51,43,47,41,37,35,23,35,49,36,57,94,39,45,51,6,63,93,78,10,60,56,35,51,48,66,44,62,38,94,88,43,58,68,64,16,50,55,45,20,54,53,51,48,58,47,26,71,44,54,28,52,67,66,48,76,46,78,40,70,74,61,96,70,90,55,90,99,56,92,80,59,69,47,77,50,40,25,23,58,69,68,43,76,110

Radius of gyration: 30.45 Å; Cα contacts (8 Å, |Δi|>4): 306; chains: 1; bounding box: 88×80×92 Å

Sequence (224 aa):
MSLTPPRSPAHAGRRFRRPMVAATAVALGASVLLAPSAQAADQWGPGYLIPDSKGVPDASHIGAYGVPGSVLPGLDRLAYCADPELAGPREADGYGPVEQHATWTSQTTGETVPPESVARAAYVLSKYGQTASDAQAAAVDAVVYSYLEAGTTYALPDGERALERLTYPNVPPSAKTKATAYMNEADRLAGPYKINIKHLGKTLTPGTKSSFTLDVTSASGHRL